Protein AF-A0A9D0YZK3-F1 (afdb_monomer_lite)

Radius of gyration: 88.76 Å; chains: 1; bounding box: 191×46×208 Å

Organism: NCBI:txid2840793

Sequence (272 aa):
MNEGMLSPADVAVLSGNAGNGRNNNGWGNDYAWIIILFLIFGYGRNGFGGGFGGNSGGVADGYVLASDFAQIDRKLDTISNGICDSTFALNNTMTNGFAATQQTLCQGFSGINQAITTNGYETRLGVQGLSSQLANCCCDLRQQLADCCCQTQRGIDGINYNMAMNTNSIQQTLCNNTRDIIDNQNANYRALHDEILANRIEDKNAQIASQQNEINALRLKASQEAQNTYLLNQLKACPIPAYVVPNPNCCYNYNVTGFGYGNGCGCNSTVI

Foldseek 3Di:
DDDPDDDPVNVCVVVPDDDDDDDDDDPDDPCPVVVVVCVVPPDDDDDDDDDDDDDDDDDDDDCVVPVVVVVVVVVVVVVVVVVVVVVVVVVVVVVVVVVVVVVVVVVVVVVVVVVVVVVVVVVVVVVVVVVVVVVVVVVVVVVVVVVVVVVVVVVVVVVVVVVVVVVVVVVVVVVVVVVVVVVVVVVVVVVVVVVVVVVVVVVVVVVVVVVVVVVVVVVVVVVVVVVVVVVVVVVPPPDDPPDDDDDPDPPDDDDDDDDDDDDDDDDDDDDD

pLDDT: mean 77.54, std 20.78, range [37.41, 98.38]

Structure (mmCIF, N/CA/C/O backbone):
data_AF-A0A9D0YZK3-F1
#
_entry.id   AF-A0A9D0YZK3-F1
#
loop_
_atom_site.group_PDB
_atom_site.id
_atom_site.type_symbol
_atom_site.label_atom_id
_atom_site.label_alt_id
_atom_site.label_comp_id
_atom_site.label_asym_id
_atom_site.label_entity_id
_atom_site.label_seq_id
_atom_site.pdbx_PDB_ins_code
_atom_site.Cartn_x
_atom_site.Cartn_y
_atom_site.Cartn_z
_atom_site.occupancy
_atom_site.B_iso_or_equiv
_atom_site.auth_seq_id
_atom_site.auth_comp_id
_atom_site.auth_asym_id
_atom_site.auth_atom_id
_atom_site.pdbx_PDB_model_num
ATOM 1 N N . MET A 1 1 ? 38.659 22.641 -12.482 1.00 40.31 1 MET A N 1
ATOM 2 C CA . MET A 1 1 ? 39.477 21.881 -13.446 1.00 40.31 1 MET A CA 1
ATOM 3 C C . MET A 1 1 ? 40.663 22.771 -13.757 1.00 40.31 1 MET A C 1
ATOM 5 O O . MET A 1 1 ? 40.449 23.902 -14.166 1.00 40.31 1 MET A O 1
ATOM 9 N N . ASN A 1 2 ? 41.856 22.337 -13.347 1.00 45.66 2 ASN A N 1
ATOM 10 C CA . ASN A 1 2 ? 43.106 23.091 -13.456 1.00 45.66 2 ASN A CA 1
ATOM 11 C C . ASN A 1 2 ? 43.637 22.971 -14.886 1.00 45.66 2 ASN A C 1
ATOM 13 O O . ASN A 1 2 ? 43.936 21.863 -15.320 1.00 45.66 2 ASN A O 1
ATOM 17 N N . GLU A 1 3 ? 43.798 24.095 -15.575 1.00 49.38 3 GLU A N 1
ATOM 18 C CA . GLU A 1 3 ? 44.530 24.172 -16.841 1.00 49.38 3 GLU A CA 1
ATOM 19 C C . GLU A 1 3 ? 46.024 24.328 -16.514 1.00 49.38 3 GLU A C 1
ATOM 21 O O . GLU A 1 3 ? 46.518 25.425 -16.252 1.00 49.38 3 GLU A O 1
ATOM 26 N N . GLY A 1 4 ? 46.739 23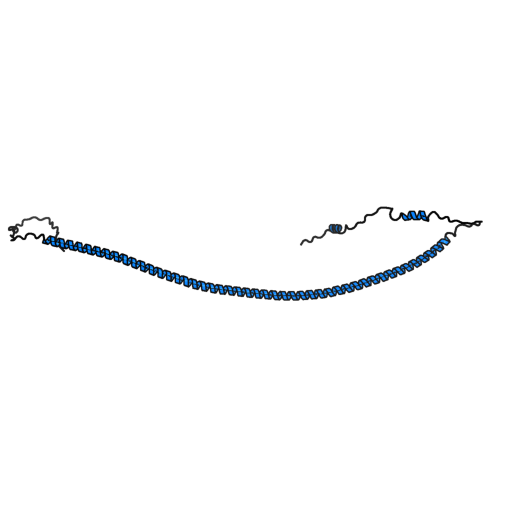.205 -16.448 1.00 54.81 4 GLY A N 1
ATOM 27 C CA . GLY A 1 4 ? 48.196 23.180 -16.341 1.00 54.81 4 GLY A CA 1
ATOM 28 C C . GLY A 1 4 ? 48.824 23.485 -17.697 1.00 54.81 4 GLY A C 1
ATOM 29 O O . GLY A 1 4 ? 49.035 22.581 -18.500 1.00 54.81 4 GLY A O 1
ATOM 30 N N . MET A 1 5 ? 49.108 24.758 -17.962 1.00 63.31 5 MET A N 1
ATOM 31 C CA . MET A 1 5 ? 49.895 25.170 -19.123 1.00 63.31 5 MET A CA 1
ATOM 32 C C . MET A 1 5 ? 51.351 24.731 -18.917 1.00 63.31 5 MET A C 1
ATOM 34 O O . MET A 1 5 ? 52.011 25.182 -17.983 1.00 63.31 5 MET A O 1
ATOM 38 N N . LEU A 1 6 ? 51.836 23.836 -19.781 1.00 69.00 6 LEU A N 1
ATOM 39 C CA . LEU A 1 6 ? 53.237 23.411 -19.828 1.00 69.00 6 LEU A CA 1
ATOM 40 C C . LEU A 1 6 ? 54.153 24.617 -20.072 1.00 69.00 6 LEU A C 1
ATOM 42 O O . LEU A 1 6 ? 53.899 25.438 -20.957 1.00 69.00 6 LEU A O 1
ATOM 46 N N . SER A 1 7 ? 55.227 24.711 -19.290 1.00 73.56 7 SER A N 1
ATOM 47 C CA . SER A 1 7 ? 56.245 25.746 -19.455 1.00 73.56 7 SER A CA 1
ATOM 48 C C . SER A 1 7 ? 57.104 25.444 -20.690 1.00 73.56 7 SER A C 1
ATOM 50 O O . SER A 1 7 ? 57.358 24.275 -20.988 1.00 73.56 7 SER A O 1
ATOM 52 N N . PRO A 1 8 ? 57.641 26.457 -21.396 1.00 59.44 8 PRO A N 1
ATOM 53 C CA . PRO A 1 8 ? 58.619 26.257 -22.470 1.00 59.44 8 PRO A CA 1
ATOM 54 C C . PRO A 1 8 ? 59.837 25.400 -22.069 1.00 59.44 8 PRO A C 1
ATOM 56 O O . PRO A 1 8 ? 60.467 24.792 -22.933 1.00 59.44 8 PRO A O 1
ATOM 59 N N . ALA A 1 9 ? 60.152 25.307 -20.770 1.00 61.72 9 ALA A N 1
ATOM 60 C CA . ALA A 1 9 ? 61.187 24.414 -20.246 1.00 61.72 9 ALA A CA 1
ATOM 61 C C . ALA A 1 9 ? 60.799 22.920 -20.320 1.00 61.72 9 ALA A C 1
ATOM 63 O O . ALA A 1 9 ? 61.661 22.075 -20.565 1.00 61.72 9 ALA A O 1
ATOM 64 N N . ASP A 1 10 ? 59.510 22.593 -20.193 1.00 65.50 10 ASP A N 1
ATOM 65 C CA . ASP A 1 10 ? 59.005 21.213 -20.210 1.00 65.50 10 ASP A CA 1
ATOM 66 C C . ASP A 1 10 ? 58.987 20.630 -21.638 1.00 65.50 10 ASP A C 1
ATOM 68 O O . ASP A 1 10 ? 59.175 19.430 -21.844 1.00 65.50 10 ASP A O 1
ATOM 72 N N . VAL A 1 11 ? 58.856 21.491 -22.656 1.00 64.56 11 VAL A N 1
ATOM 73 C CA . VAL A 1 11 ? 58.903 21.117 -24.085 1.00 64.56 11 VAL A CA 1
ATOM 74 C C . VAL A 1 11 ? 60.329 20.766 -24.546 1.00 64.56 11 VAL A C 1
ATOM 76 O O . VAL A 1 11 ? 60.520 19.914 -25.421 1.00 64.56 11 VAL A O 1
ATOM 79 N N . ALA A 1 12 ? 61.354 21.365 -23.936 1.00 60.06 12 ALA A N 1
ATOM 80 C CA . ALA A 1 12 ? 62.755 21.081 -24.257 1.00 60.06 12 ALA A CA 1
ATOM 81 C C . ALA A 1 12 ? 63.221 19.716 -23.713 1.00 60.06 12 ALA A C 1
ATOM 83 O O . ALA A 1 12 ? 64.026 19.037 -24.349 1.00 60.06 12 ALA A O 1
ATOM 84 N N . VAL A 1 13 ? 62.672 19.270 -22.578 1.00 59.88 13 VAL A N 1
ATOM 85 C CA . VAL A 1 13 ? 62.970 17.946 -22.002 1.00 59.88 13 VAL A CA 1
ATOM 86 C C . VAL A 1 13 ? 62.316 16.821 -22.811 1.00 59.88 13 VAL A C 1
ATOM 88 O O . VAL A 1 13 ? 62.932 15.773 -22.992 1.00 59.88 13 VAL A O 1
ATOM 91 N N . LEU A 1 14 ? 61.117 17.040 -23.368 1.00 59.28 14 LEU A N 1
ATOM 92 C CA . LEU A 1 14 ? 60.450 16.046 -24.222 1.00 59.28 14 LEU A CA 1
ATOM 93 C C . LEU A 1 14 ? 61.048 15.934 -25.636 1.00 59.28 14 LEU A C 1
ATOM 95 O O . LEU A 1 14 ? 60.932 14.881 -26.257 1.00 59.28 14 LEU A O 1
ATOM 99 N N . SER A 1 15 ? 61.686 16.989 -26.153 1.00 60.03 15 SER A N 1
ATOM 100 C CA . SER A 1 15 ? 62.302 16.992 -27.494 1.00 60.03 15 SER A CA 1
ATOM 101 C C . SER A 1 15 ? 63.793 16.633 -27.499 1.00 60.03 15 SER A C 1
ATOM 103 O O . SER A 1 15 ? 64.384 16.447 -28.561 1.00 60.03 15 SER A O 1
ATOM 105 N N . GLY A 1 16 ? 64.405 16.519 -26.319 1.00 55.59 16 GLY A N 1
ATOM 106 C CA . GLY A 1 16 ? 65.851 16.523 -26.158 1.00 55.59 16 GLY A CA 1
ATOM 107 C C . GLY A 1 16 ? 66.502 15.216 -25.717 1.00 55.59 16 GLY A C 1
ATOM 108 O O . GLY A 1 16 ? 67.552 15.318 -25.101 1.00 55.59 16 GLY A O 1
ATOM 109 N N . ASN A 1 17 ? 65.951 14.014 -25.953 1.00 59.97 17 ASN A N 1
ATOM 110 C CA . ASN A 1 17 ? 66.750 12.783 -25.787 1.00 59.97 17 ASN A CA 1
ATOM 111 C C . ASN A 1 17 ? 66.115 11.506 -26.380 1.00 59.97 17 ASN A C 1
ATOM 113 O O . ASN A 1 17 ? 65.376 10.802 -25.695 1.00 59.97 17 ASN A O 1
ATOM 117 N N . ALA A 1 18 ? 66.472 11.139 -27.614 1.00 48.03 18 ALA A N 1
ATOM 118 C CA . ALA A 1 18 ? 66.376 9.749 -28.069 1.00 48.03 18 ALA A CA 1
ATOM 119 C C . ALA A 1 18 ? 67.384 9.452 -29.194 1.00 48.03 18 ALA A C 1
ATOM 121 O O . ALA A 1 18 ? 67.181 9.844 -30.338 1.00 48.03 18 ALA A O 1
ATOM 122 N N . GLY A 1 19 ? 68.440 8.700 -28.862 1.00 44.78 19 GLY A N 1
ATOM 123 C CA . GLY A 1 19 ? 69.196 7.889 -29.829 1.00 44.78 19 GLY A CA 1
ATOM 124 C C . GLY A 1 19 ? 70.453 8.557 -30.397 1.00 44.78 19 GLY A C 1
ATOM 125 O O . GLY A 1 19 ? 70.432 9.102 -31.486 1.00 44.78 19 GLY A O 1
ATOM 126 N N . ASN A 1 20 ? 71.549 8.644 -29.644 1.00 46.25 20 ASN A N 1
ATOM 127 C CA . ASN A 1 20 ? 72.573 7.593 -29.549 1.00 46.25 20 ASN A CA 1
ATOM 128 C C . ASN A 1 20 ? 73.426 7.443 -30.828 1.00 46.25 20 ASN A C 1
ATOM 130 O O . ASN A 1 20 ? 73.019 6.796 -31.786 1.00 46.25 20 ASN A O 1
ATOM 134 N N . GLY A 1 21 ? 74.640 8.001 -30.803 1.00 43.78 21 GLY A N 1
ATOM 135 C CA . GLY A 1 21 ? 75.597 7.860 -31.903 1.00 43.78 21 GLY A CA 1
ATOM 136 C C . GLY A 1 21 ? 76.899 8.635 -31.718 1.00 43.78 21 GLY A C 1
ATOM 137 O O . GLY A 1 21 ? 77.359 9.299 -32.638 1.00 43.78 21 GLY A O 1
ATOM 138 N N . ARG A 1 22 ? 77.502 8.573 -30.524 1.00 57.59 22 ARG A N 1
ATOM 139 C CA . ARG A 1 22 ? 78.948 8.813 -30.395 1.00 57.59 22 ARG A CA 1
ATOM 140 C C . ARG A 1 22 ? 79.666 7.706 -31.165 1.00 57.59 22 ARG A C 1
ATOM 142 O O . ARG A 1 22 ? 79.339 6.555 -30.908 1.00 57.59 22 ARG A O 1
ATOM 149 N N . ASN A 1 23 ? 80.579 8.070 -32.066 1.00 47.28 23 ASN A N 1
ATOM 150 C CA . ASN A 1 23 ? 81.754 7.338 -32.586 1.00 47.28 23 ASN A CA 1
ATOM 151 C C . ASN A 1 23 ? 82.131 8.041 -33.911 1.00 47.28 23 ASN A C 1
ATOM 153 O O . ASN A 1 23 ? 81.284 8.166 -34.778 1.00 47.28 23 ASN A O 1
ATOM 157 N N . ASN A 1 24 ? 83.330 8.538 -34.189 1.00 47.31 24 ASN A N 1
ATOM 158 C CA . ASN A 1 24 ? 84.623 8.321 -33.574 1.00 47.31 24 ASN A CA 1
ATOM 159 C C . ASN A 1 24 ? 85.555 9.443 -34.072 1.00 47.31 24 ASN A C 1
ATOM 161 O O . ASN A 1 24 ? 85.657 9.671 -35.277 1.00 47.31 24 ASN A O 1
ATOM 165 N N . ASN A 1 25 ? 86.265 10.107 -33.162 1.00 56.78 25 ASN A N 1
ATOM 166 C CA . ASN A 1 25 ? 87.532 10.743 -33.510 1.00 56.78 25 ASN A CA 1
ATOM 167 C C . ASN A 1 25 ? 88.497 9.615 -33.889 1.00 56.78 25 ASN A C 1
ATOM 169 O O . ASN A 1 25 ? 88.815 8.786 -33.041 1.00 56.78 25 ASN A O 1
ATOM 173 N N . GLY A 1 26 ? 88.962 9.560 -35.134 1.00 44.09 26 GLY A N 1
ATOM 174 C CA . GLY A 1 26 ? 89.913 8.527 -35.529 1.00 44.09 26 GLY A CA 1
ATOM 175 C C . GLY A 1 26 ? 90.199 8.532 -37.016 1.00 44.09 26 GLY A C 1
ATOM 176 O O . GLY A 1 26 ? 89.504 7.897 -37.800 1.00 44.09 26 GLY A O 1
ATOM 177 N N . TRP A 1 27 ? 91.265 9.229 -37.389 1.00 54.91 27 TRP A N 1
ATOM 178 C CA . TRP A 1 27 ? 92.012 8.984 -38.616 1.00 54.91 27 TRP A CA 1
ATOM 179 C C . TRP A 1 27 ? 92.484 7.524 -38.675 1.00 54.91 27 TRP A C 1
ATOM 181 O O . TRP A 1 27 ? 93.608 7.202 -38.303 1.00 54.91 27 TRP A O 1
ATOM 191 N N . GLY A 1 28 ? 91.611 6.631 -39.121 1.00 57.72 28 GLY A N 1
ATOM 192 C CA . GLY A 1 28 ? 91.900 5.208 -39.178 1.00 57.72 28 GLY A CA 1
ATOM 193 C C . GLY A 1 28 ? 90.657 4.415 -38.853 1.00 57.72 28 GLY A C 1
ATOM 194 O O . GLY A 1 28 ? 90.430 4.102 -37.691 1.00 57.72 28 GLY A O 1
ATOM 195 N N . ASN A 1 29 ? 89.856 4.144 -39.885 1.00 62.62 29 ASN A N 1
ATOM 196 C CA . ASN A 1 29 ? 89.220 2.836 -40.062 1.00 62.62 29 ASN A CA 1
ATOM 197 C C . ASN A 1 29 ? 88.453 2.639 -41.378 1.00 62.62 29 ASN A C 1
ATOM 199 O O . ASN A 1 29 ? 87.729 1.668 -41.465 1.00 62.62 29 ASN A O 1
ATOM 203 N N . ASP A 1 30 ? 88.690 3.437 -42.430 1.00 57.19 30 ASP A N 1
ATOM 204 C CA . ASP A 1 30 ? 88.202 3.103 -43.788 1.00 57.19 30 ASP A CA 1
ATOM 205 C C . ASP A 1 30 ? 89.156 3.528 -44.928 1.00 57.19 30 ASP A C 1
ATOM 207 O O . ASP A 1 30 ? 88.789 3.485 -46.096 1.00 57.19 30 ASP A O 1
ATOM 211 N N . TYR A 1 31 ? 90.406 3.921 -44.626 1.00 61.62 31 TYR A N 1
ATOM 212 C CA . TYR A 1 31 ? 91.375 4.429 -45.624 1.00 61.62 31 TYR A CA 1
ATOM 213 C C . TYR A 1 31 ? 92.744 3.718 -45.619 1.00 61.62 31 TYR A C 1
ATOM 215 O O . TYR A 1 31 ? 93.624 4.061 -46.404 1.00 61.62 31 TYR A O 1
ATOM 223 N N . ALA A 1 32 ? 92.942 2.687 -44.787 1.00 62.94 32 ALA A N 1
ATOM 224 C CA . ALA A 1 32 ? 94.195 1.914 -44.750 1.00 62.94 32 ALA A CA 1
ATOM 225 C C . ALA A 1 32 ? 94.457 1.120 -46.052 1.00 62.94 32 ALA A C 1
ATOM 227 O O . ALA A 1 32 ? 95.605 0.868 -46.416 1.00 62.94 32 ALA A O 1
ATOM 228 N N . TRP A 1 33 ? 93.399 0.793 -46.799 1.00 63.44 33 TRP A N 1
ATOM 229 C CA . TRP A 1 33 ? 93.481 0.168 -48.122 1.00 63.44 33 TRP A CA 1
ATOM 230 C C . TRP A 1 33 ? 94.050 1.109 -49.203 1.00 63.44 33 TRP A C 1
ATOM 232 O O . TRP A 1 33 ? 94.601 0.629 -50.193 1.00 63.44 33 TRP A O 1
ATOM 242 N N . ILE A 1 34 ? 93.995 2.435 -48.998 1.00 72.06 34 ILE A N 1
ATOM 243 C CA . ILE A 1 34 ? 94.554 3.430 -49.929 1.00 72.06 34 ILE A CA 1
ATOM 244 C C . ILE A 1 34 ? 96.089 3.383 -49.917 1.00 72.06 34 ILE A C 1
ATOM 246 O O . ILE A 1 34 ? 96.712 3.411 -50.973 1.00 72.06 34 ILE A O 1
ATOM 250 N N . ILE A 1 35 ? 96.718 3.235 -48.747 1.00 71.44 35 ILE A N 1
ATOM 251 C CA . ILE A 1 35 ? 98.189 3.179 -48.619 1.00 71.44 35 ILE A CA 1
ATOM 252 C C . ILE A 1 35 ? 98.752 1.865 -49.196 1.00 71.44 35 ILE A C 1
ATOM 254 O O . ILE A 1 35 ? 99.809 1.859 -49.826 1.00 71.44 35 ILE A O 1
ATOM 258 N N . ILE A 1 36 ? 98.021 0.756 -49.047 1.00 69.38 36 ILE A N 1
ATOM 259 C CA . ILE A 1 36 ? 98.401 -0.569 -49.571 1.00 69.38 36 ILE A CA 1
ATOM 260 C C . ILE A 1 36 ? 98.284 -0.624 -51.107 1.00 69.38 36 ILE A C 1
ATOM 262 O O . ILE A 1 36 ? 99.125 -1.239 -51.766 1.00 69.38 36 ILE A O 1
ATOM 266 N N . LEU A 1 37 ? 97.308 0.078 -51.696 1.00 67.19 37 LEU A N 1
ATOM 267 C CA . LEU A 1 37 ? 97.179 0.215 -53.153 1.00 67.19 37 LEU A CA 1
ATOM 268 C C . LEU A 1 37 ? 98.370 0.945 -53.795 1.00 67.19 37 LEU A C 1
ATOM 270 O O . LEU A 1 37 ? 98.821 0.536 -54.866 1.00 67.19 37 LEU A O 1
ATOM 274 N N . PHE A 1 38 ? 98.934 1.961 -53.132 1.00 63.81 38 PHE A N 1
ATOM 275 C CA . PHE A 1 38 ? 100.121 2.668 -53.633 1.00 63.81 38 PHE A CA 1
ATOM 276 C C . PHE A 1 38 ? 101.419 1.840 -53.539 1.00 63.81 38 PHE A C 1
ATOM 278 O O . PHE A 1 38 ? 102.321 2.045 -54.348 1.00 63.81 38 PHE A O 1
ATOM 285 N N . LEU A 1 39 ? 101.510 0.859 -52.633 1.00 62.84 39 LEU A N 1
ATOM 286 C CA . LEU A 1 39 ? 102.672 -0.038 -52.499 1.00 62.84 39 LEU A CA 1
ATOM 287 C C . LEU A 1 39 ? 102.658 -1.220 -53.493 1.00 62.84 39 LEU A C 1
ATOM 289 O O . LEU A 1 39 ? 103.724 -1.689 -53.883 1.00 62.84 39 LEU A O 1
ATOM 293 N N . ILE A 1 40 ? 101.478 -1.674 -53.939 1.00 64.19 40 ILE A N 1
ATOM 294 C CA . ILE A 1 40 ? 101.321 -2.809 -54.878 1.00 64.19 40 ILE A CA 1
ATOM 295 C C . ILE A 1 40 ? 101.302 -2.366 -56.351 1.00 64.19 40 ILE A C 1
ATOM 297 O O . ILE A 1 40 ? 101.786 -3.101 -57.210 1.00 64.19 40 ILE A O 1
ATOM 301 N N . PHE A 1 41 ? 100.802 -1.164 -56.659 1.00 60.75 41 PHE A N 1
ATOM 302 C CA . PHE A 1 41 ? 100.758 -0.645 -58.036 1.00 60.75 41 PHE A CA 1
ATOM 303 C C . PHE A 1 41 ? 101.747 0.496 -58.321 1.00 60.75 41 PHE A C 1
ATOM 305 O O . PHE A 1 41 ? 101.871 0.907 -59.472 1.00 60.75 41 PHE A O 1
ATOM 312 N N . GLY A 1 42 ? 102.475 0.998 -57.318 1.00 57.62 42 GLY A N 1
ATOM 313 C CA . GLY A 1 42 ? 103.352 2.163 -57.475 1.00 57.62 42 GLY A CA 1
ATOM 314 C C . GLY A 1 42 ? 104.834 1.887 -57.752 1.00 57.62 42 GLY A C 1
ATOM 315 O O . GLY A 1 42 ? 105.530 2.829 -58.111 1.00 57.62 42 GLY A O 1
ATOM 316 N N . TYR A 1 43 ? 105.349 0.655 -57.589 1.00 59.72 43 TYR A N 1
ATOM 317 C CA . TYR A 1 43 ? 106.812 0.433 -57.589 1.00 59.72 43 TYR A CA 1
ATOM 318 C C . TYR A 1 43 ? 107.311 -0.939 -58.094 1.00 59.72 43 TYR A C 1
ATOM 320 O O . TYR A 1 43 ? 108.231 -1.526 -57.526 1.00 59.72 43 TYR A O 1
ATOM 328 N N . GLY A 1 44 ? 106.777 -1.462 -59.204 1.00 51.66 44 GLY A N 1
ATOM 329 C CA . GLY A 1 44 ? 107.415 -2.630 -59.825 1.00 51.66 44 GLY A CA 1
ATOM 330 C C . GLY A 1 44 ? 106.715 -3.229 -61.037 1.00 51.66 44 GLY A C 1
ATOM 331 O O . GLY A 1 44 ? 105.880 -4.116 -60.886 1.00 51.66 44 GLY A O 1
ATOM 332 N N . ARG A 1 45 ? 107.134 -2.841 -62.250 1.00 49.72 45 ARG A N 1
ATOM 333 C CA . ARG A 1 45 ? 107.116 -3.760 -63.405 1.00 49.72 45 ARG A CA 1
ATOM 334 C C . ARG A 1 45 ? 108.053 -3.328 -64.535 1.00 49.72 45 ARG A C 1
ATOM 336 O O . ARG A 1 45 ? 107.644 -2.749 -65.533 1.00 49.72 45 ARG A O 1
ATOM 343 N N . ASN A 1 46 ? 109.320 -3.711 -64.371 1.00 50.19 46 ASN A N 1
ATOM 344 C CA . ASN A 1 46 ? 110.233 -4.026 -65.466 1.00 50.19 46 ASN A CA 1
ATOM 345 C C . ASN A 1 46 ? 109.806 -5.370 -66.090 1.00 50.19 46 ASN A C 1
ATOM 347 O O . ASN A 1 46 ? 109.888 -6.404 -65.431 1.00 50.19 46 ASN A O 1
ATOM 351 N N . GLY A 1 47 ? 109.397 -5.363 -67.356 1.00 48.16 47 GLY A N 1
ATOM 352 C CA . GLY A 1 47 ? 109.314 -6.547 -68.220 1.00 48.16 47 GLY A CA 1
ATOM 353 C C . GLY A 1 47 ? 109.858 -6.165 -69.599 1.00 48.16 47 GLY A C 1
ATOM 354 O O . GLY A 1 47 ? 109.134 -5.569 -70.380 1.00 48.16 47 GLY A O 1
ATOM 355 N N . PHE A 1 48 ? 111.181 -6.104 -69.759 1.00 45.91 48 PHE A N 1
ATOM 356 C CA . PHE A 1 48 ? 112.051 -7.134 -70.352 1.00 45.91 48 PHE A CA 1
ATOM 357 C C . PHE A 1 48 ? 111.949 -7.261 -71.883 1.00 45.91 48 PHE A C 1
ATOM 359 O O . PHE A 1 48 ? 111.026 -7.872 -72.408 1.00 45.91 48 PHE A O 1
ATOM 366 N N . GLY A 1 49 ? 113.000 -6.768 -72.549 1.00 40.91 49 GLY A N 1
ATOM 367 C CA . GLY A 1 49 ? 113.392 -7.122 -73.916 1.00 40.91 49 GLY A CA 1
ATOM 368 C C . GLY A 1 49 ? 112.817 -6.185 -74.977 1.00 40.91 49 GLY A C 1
ATOM 369 O O . GLY A 1 49 ? 111.618 -6.126 -75.171 1.00 40.91 49 GLY A O 1
ATOM 370 N N . GLY A 1 50 ? 113.591 -5.422 -75.731 1.00 44.03 50 GLY A N 1
ATOM 371 C CA . GLY A 1 50 ? 115.027 -5.403 -75.936 1.00 44.03 50 GLY A CA 1
ATOM 372 C C . GLY A 1 50 ? 115.276 -4.714 -77.276 1.00 44.03 50 GLY A C 1
ATOM 373 O O . GLY A 1 50 ? 114.415 -4.730 -78.150 1.00 44.03 50 GLY A O 1
ATOM 374 N N . GLY A 1 51 ? 116.463 -4.142 -77.442 1.00 42.97 51 GLY A N 1
ATOM 375 C CA . GLY A 1 51 ? 116.990 -3.874 -78.774 1.00 42.97 51 GLY A CA 1
ATOM 376 C C . GLY A 1 51 ? 117.227 -2.410 -79.111 1.00 42.97 51 GLY A C 1
ATOM 377 O O . GLY A 1 51 ? 116.310 -1.707 -79.509 1.00 42.97 51 GLY A O 1
ATOM 378 N N . PHE A 1 52 ? 118.492 -2.006 -78.953 1.00 44.19 52 PHE A N 1
ATOM 379 C CA . PHE A 1 52 ? 119.328 -1.346 -79.969 1.00 44.19 52 PHE A CA 1
ATOM 380 C C . PHE A 1 52 ? 118.576 -0.478 -80.999 1.00 44.19 52 PHE A C 1
ATOM 382 O O . PHE A 1 52 ? 117.821 -0.992 -81.808 1.00 44.19 52 PHE A O 1
ATOM 389 N N . GLY A 1 53 ? 118.779 0.826 -81.121 1.00 39.94 53 GLY A N 1
ATOM 390 C CA . GLY A 1 53 ? 119.957 1.630 -80.846 1.00 39.94 53 GLY A CA 1
ATOM 391 C C . GLY A 1 53 ? 120.050 2.704 -81.937 1.00 39.94 53 GLY A C 1
ATOM 392 O O . GLY A 1 53 ? 119.531 2.525 -83.033 1.00 39.94 53 GLY A O 1
ATOM 393 N N . GLY A 1 54 ? 120.748 3.798 -81.642 1.00 42.78 54 GLY A N 1
ATOM 394 C CA . GLY A 1 54 ? 121.383 4.600 -82.686 1.00 42.78 54 GLY A CA 1
ATOM 395 C C . GLY A 1 54 ? 120.593 5.781 -83.253 1.00 42.78 54 GLY A C 1
ATOM 396 O O . GLY A 1 54 ? 119.992 5.694 -84.312 1.00 42.78 54 GLY A O 1
ATOM 397 N N . ASN A 1 55 ? 120.866 6.929 -82.634 1.00 43.59 55 ASN A N 1
ATOM 398 C CA . ASN A 1 55 ? 121.447 8.108 -83.287 1.00 43.59 55 ASN A CA 1
ATOM 399 C C . ASN A 1 55 ? 120.530 9.291 -83.672 1.00 43.59 55 ASN A C 1
ATOM 401 O O . ASN A 1 55 ? 119.853 9.290 -84.689 1.00 43.59 55 ASN A O 1
ATOM 405 N N . SER A 1 56 ? 120.720 10.349 -82.875 1.00 41.53 56 SER A N 1
ATOM 406 C CA . SER A 1 56 ? 120.978 11.745 -83.259 1.00 41.53 56 SER A CA 1
ATOM 407 C C . SER A 1 56 ? 119.961 12.531 -84.082 1.00 41.53 56 SER A C 1
ATOM 409 O O . SER A 1 56 ? 119.782 12.324 -85.275 1.00 41.53 56 SER A O 1
ATOM 411 N N . GLY A 1 57 ? 119.487 13.606 -83.455 1.00 37.41 57 GLY A N 1
ATOM 412 C CA . GLY A 1 57 ? 118.959 14.785 -84.132 1.00 37.41 57 GLY A CA 1
ATOM 413 C C . GLY A 1 57 ? 117.994 15.513 -83.218 1.00 37.41 57 GLY A C 1
ATOM 414 O O . GLY A 1 57 ? 116.844 15.108 -83.108 1.00 37.41 57 GLY A O 1
ATOM 415 N N . GLY A 1 58 ? 118.475 16.533 -82.505 1.00 41.19 58 GLY A N 1
ATOM 416 C CA . GLY A 1 58 ? 117.643 17.324 -81.604 1.00 41.19 58 GLY A CA 1
ATOM 417 C C . GLY A 1 58 ? 116.442 17.944 -82.315 1.00 41.19 58 GLY A C 1
ATOM 418 O O . GLY A 1 58 ? 116.482 18.155 -83.517 1.00 41.19 58 GLY A O 1
ATOM 419 N N . VAL A 1 59 ? 115.387 18.233 -81.564 1.00 40.84 59 VAL A N 1
ATOM 420 C CA . VAL A 1 59 ? 114.976 19.597 -81.205 1.00 40.84 59 VAL A CA 1
ATOM 421 C C . VAL A 1 59 ? 113.919 19.462 -80.102 1.00 40.84 59 VAL A C 1
ATOM 423 O O . VAL A 1 59 ? 112.947 18.727 -80.232 1.00 40.84 59 VAL A O 1
ATOM 426 N N . ALA A 1 60 ? 114.211 20.142 -78.997 1.00 43.62 60 ALA A N 1
ATOM 427 C CA . ALA A 1 60 ? 113.336 20.673 -77.960 1.00 43.62 60 ALA A CA 1
ATOM 428 C C . ALA A 1 60 ? 111.817 20.385 -78.043 1.00 43.62 60 ALA A C 1
ATOM 430 O O . ALA A 1 60 ? 111.112 20.852 -78.931 1.00 43.62 60 ALA A O 1
ATOM 431 N N . ASP A 1 61 ? 111.329 19.688 -77.014 1.00 51.97 61 ASP A N 1
ATOM 432 C CA . ASP A 1 61 ? 110.522 20.325 -75.960 1.00 51.97 61 ASP A CA 1
ATOM 433 C C . ASP A 1 61 ? 109.330 21.181 -76.440 1.00 51.97 61 ASP A C 1
ATOM 435 O O . ASP A 1 61 ? 109.390 22.407 -76.497 1.00 51.97 61 ASP A O 1
ATOM 439 N N . GLY A 1 62 ? 108.226 20.514 -76.799 1.00 49.09 62 GLY A N 1
ATOM 440 C CA . GLY A 1 62 ? 106.969 21.193 -77.148 1.00 49.09 62 GLY A CA 1
ATOM 441 C C . GLY A 1 62 ? 105.798 20.303 -77.585 1.00 49.09 62 GLY A C 1
ATOM 442 O O . GLY A 1 62 ? 104.673 20.785 -77.656 1.00 49.09 62 GLY A O 1
ATOM 443 N N . TYR A 1 63 ? 106.013 19.007 -77.847 1.00 46.62 63 TYR A N 1
ATOM 444 C CA . TYR A 1 63 ? 104.966 18.116 -78.387 1.00 46.62 63 TYR A CA 1
ATOM 445 C C . TYR A 1 63 ? 104.451 17.032 -77.436 1.00 46.62 63 TYR A C 1
ATOM 447 O O . TYR A 1 63 ? 103.441 16.394 -77.731 1.00 46.62 63 TYR A O 1
ATOM 455 N N . VAL A 1 64 ? 105.071 16.843 -76.270 1.00 50.88 64 VAL A N 1
ATOM 456 C CA . VAL A 1 64 ? 104.611 15.822 -75.309 1.00 50.88 64 VAL A CA 1
ATOM 457 C C . VAL A 1 64 ? 103.362 16.284 -74.536 1.00 50.88 64 VAL A C 1
ATOM 459 O O . VAL A 1 64 ? 102.617 15.457 -74.030 1.00 50.88 64 VAL A O 1
ATOM 462 N N . LEU A 1 65 ? 103.041 17.585 -74.541 1.00 51.38 65 LEU A N 1
ATOM 463 C CA . LEU A 1 65 ? 101.807 18.118 -73.943 1.00 51.38 65 LEU A CA 1
ATOM 464 C C . LEU A 1 65 ? 100.591 18.068 -74.890 1.00 51.38 65 LEU A C 1
ATOM 466 O O . LEU A 1 65 ? 99.458 18.034 -74.421 1.00 51.38 65 LEU A O 1
ATOM 470 N N . ALA A 1 66 ? 100.790 18.039 -76.213 1.00 52.00 66 ALA A N 1
ATOM 471 C CA . ALA A 1 66 ? 99.690 18.158 -77.179 1.00 52.00 66 ALA A CA 1
ATOM 472 C C . ALA A 1 66 ? 98.937 16.835 -77.425 1.00 52.00 66 ALA A C 1
ATOM 474 O O . ALA A 1 66 ? 97.729 16.844 -77.666 1.00 52.00 66 ALA A O 1
ATOM 475 N N . SER A 1 67 ? 99.626 15.691 -77.340 1.00 55.75 67 SER A N 1
ATOM 476 C CA . SER A 1 67 ? 99.015 14.376 -77.593 1.00 55.75 67 SER A CA 1
ATOM 477 C C . SER A 1 67 ? 98.075 13.931 -76.466 1.00 55.75 67 SER A C 1
ATOM 479 O O . SER A 1 67 ? 96.987 13.424 -76.745 1.00 55.75 67 SER A O 1
ATOM 481 N N . ASP A 1 68 ? 98.450 14.160 -75.204 1.00 53.91 68 ASP A N 1
ATOM 482 C CA . ASP A 1 68 ? 97.587 13.853 -74.056 1.00 53.91 68 ASP A CA 1
ATOM 483 C C . ASP A 1 68 ? 96.408 14.829 -73.963 1.00 53.91 68 ASP A C 1
ATOM 485 O O . ASP A 1 68 ? 95.293 14.400 -73.669 1.00 53.91 68 ASP A O 1
ATOM 489 N N . PHE A 1 69 ? 96.589 16.106 -74.324 1.00 58.31 69 PHE A N 1
ATOM 490 C CA . PHE A 1 69 ? 95.475 17.058 -74.409 1.00 58.31 69 PHE A CA 1
ATOM 491 C C . PHE A 1 69 ? 94.431 16.636 -75.449 1.00 58.31 69 PHE A C 1
ATOM 493 O O . PHE A 1 69 ? 93.250 16.635 -75.135 1.00 58.31 69 PHE A O 1
ATOM 500 N N . ALA A 1 70 ? 94.832 16.176 -76.639 1.00 61.16 70 ALA A N 1
ATOM 501 C CA . ALA A 1 70 ? 93.894 15.707 -77.668 1.00 61.16 70 ALA A CA 1
ATOM 502 C C . ALA A 1 70 ? 93.159 14.398 -77.299 1.00 61.16 70 ALA A C 1
ATOM 504 O O . ALA A 1 70 ? 92.114 14.060 -77.868 1.00 61.16 70 ALA A O 1
ATOM 505 N N . GLN A 1 71 ? 93.705 13.603 -76.375 1.00 69.06 71 GLN A N 1
ATOM 506 C CA . GLN A 1 71 ? 93.048 12.399 -75.862 1.00 69.06 71 GLN A CA 1
ATOM 507 C C . GLN A 1 71 ? 92.149 12.707 -74.657 1.00 69.06 71 GLN A C 1
ATOM 509 O O . GLN A 1 71 ? 91.094 12.087 -74.508 1.00 69.06 71 GLN A O 1
ATOM 514 N N . ILE A 1 72 ? 92.533 13.685 -73.835 1.00 76.00 72 ILE A N 1
ATOM 515 C CA . ILE A 1 72 ? 91.712 14.250 -72.763 1.00 76.00 72 ILE A CA 1
ATOM 516 C C . ILE A 1 72 ? 90.508 14.987 -73.350 1.00 76.00 72 ILE A C 1
ATOM 518 O O . ILE A 1 72 ? 89.407 14.761 -72.876 1.00 76.00 72 ILE A O 1
ATOM 522 N N . ASP A 1 73 ? 90.675 15.758 -74.421 1.00 74.62 73 ASP A N 1
ATOM 523 C CA . ASP A 1 73 ? 89.600 16.510 -75.079 1.00 74.62 73 ASP A CA 1
ATOM 524 C C . ASP A 1 73 ? 88.501 15.577 -75.616 1.00 74.62 73 ASP A C 1
ATOM 526 O O . ASP A 1 73 ? 87.330 15.707 -75.280 1.00 74.62 73 ASP A O 1
ATOM 530 N N . ARG A 1 74 ? 88.885 14.486 -76.293 1.00 76.62 74 ARG A N 1
ATOM 531 C CA . ARG A 1 74 ? 87.932 13.446 -76.732 1.00 76.62 74 ARG A CA 1
ATOM 532 C C . ARG A 1 74 ? 87.252 12.708 -75.572 1.00 76.62 74 ARG A C 1
ATOM 534 O O . ARG A 1 74 ? 86.099 12.289 -75.694 1.00 76.62 74 ARG A O 1
ATOM 541 N N . LYS A 1 75 ? 87.947 12.523 -74.443 1.00 78.81 75 LYS A N 1
ATOM 542 C CA . LYS A 1 75 ? 87.342 11.969 -73.219 1.00 78.81 75 LYS A CA 1
ATOM 543 C C . LYS A 1 75 ? 86.398 12.974 -72.562 1.00 78.81 75 LYS A C 1
ATOM 545 O O . LYS A 1 75 ? 85.350 12.555 -72.088 1.00 78.81 75 LYS A O 1
ATOM 550 N N . LEU A 1 76 ? 86.732 14.261 -72.562 1.00 79.44 76 LEU A N 1
ATOM 551 C CA . LEU A 1 76 ? 85.890 15.339 -72.053 1.00 79.44 76 LEU A CA 1
ATOM 552 C C . LEU A 1 76 ? 84.632 15.506 -72.905 1.00 79.44 76 LEU A C 1
ATOM 554 O O . LEU A 1 76 ? 83.560 15.629 -72.330 1.00 79.44 76 LEU A O 1
ATOM 558 N N . ASP A 1 77 ? 84.718 15.375 -74.227 1.00 80.25 77 ASP A N 1
ATOM 559 C CA . ASP A 1 77 ? 83.546 15.345 -75.108 1.00 80.25 77 ASP A CA 1
ATOM 560 C C . ASP A 1 77 ? 82.670 14.115 -74.855 1.00 80.25 77 ASP A C 1
ATOM 562 O O . ASP A 1 77 ? 81.446 14.213 -74.801 1.00 80.25 77 ASP A O 1
ATOM 566 N N . THR A 1 78 ? 83.271 12.942 -74.645 1.00 84.44 78 THR A N 1
ATOM 567 C CA . THR A 1 78 ? 82.512 11.720 -74.318 1.00 84.44 78 THR A CA 1
ATOM 568 C C . THR A 1 78 ? 81.841 11.830 -72.947 1.00 84.44 78 THR A C 1
ATOM 570 O O . THR A 1 78 ? 80.691 11.431 -72.787 1.00 84.44 78 THR A O 1
ATOM 573 N N . ILE A 1 79 ? 82.532 12.404 -71.959 1.00 85.31 79 ILE A N 1
ATOM 574 C CA . ILE A 1 79 ? 81.983 12.681 -70.629 1.00 85.31 79 ILE A CA 1
ATOM 575 C C . ILE A 1 79 ? 80.890 13.748 -70.719 1.00 85.31 79 ILE A C 1
ATOM 577 O O . ILE A 1 79 ? 79.850 13.579 -70.103 1.00 85.31 79 ILE A O 1
ATOM 581 N N . SER A 1 80 ? 81.075 14.804 -71.510 1.00 80.50 80 SER A N 1
ATOM 582 C CA . SER A 1 80 ? 80.089 15.868 -71.724 1.00 80.50 80 SER A CA 1
ATOM 583 C C . SER A 1 80 ? 78.803 15.315 -72.342 1.00 80.50 80 SER A C 1
ATOM 585 O O . SER A 1 80 ? 77.715 15.517 -71.804 1.00 80.50 80 SER A O 1
ATOM 587 N N . ASN A 1 81 ? 78.923 14.501 -73.395 1.00 81.00 81 ASN A N 1
ATOM 588 C CA . ASN A 1 81 ? 77.784 13.817 -74.006 1.00 81.00 81 ASN A CA 1
ATOM 589 C C . ASN A 1 81 ? 77.142 12.795 -73.049 1.00 81.00 81 ASN A C 1
ATOM 591 O O . ASN A 1 81 ? 75.924 12.774 -72.901 1.00 81.00 81 ASN A O 1
ATOM 595 N N . GLY A 1 82 ? 77.943 12.021 -72.311 1.00 84.31 82 GLY A N 1
ATOM 596 C CA . GLY A 1 82 ? 77.442 11.077 -71.307 1.00 84.31 82 GLY A CA 1
ATOM 597 C C . GLY A 1 82 ? 76.758 11.751 -70.109 1.00 84.31 82 GLY A C 1
ATOM 598 O O . GLY A 1 82 ? 75.801 11.203 -69.561 1.00 84.31 82 GLY A O 1
ATOM 599 N N . ILE A 1 83 ? 77.201 12.948 -69.713 1.00 87.75 83 ILE A N 1
ATOM 600 C CA . ILE A 1 83 ? 76.560 13.783 -68.688 1.00 87.75 83 ILE A CA 1
ATOM 601 C C . ILE A 1 83 ? 75.231 14.318 -69.213 1.00 87.75 83 ILE A C 1
ATOM 603 O O . ILE A 1 83 ? 74.245 14.273 -68.477 1.00 87.75 83 ILE A O 1
ATOM 607 N N . CYS A 1 84 ? 75.167 14.773 -70.466 1.00 85.94 84 CYS A N 1
ATOM 608 C CA . CYS A 1 84 ? 73.912 15.170 -71.100 1.00 85.94 84 CYS A CA 1
ATOM 609 C C . CYS A 1 84 ? 72.915 14.001 -71.124 1.00 85.94 84 CYS A C 1
ATOM 611 O O . CYS A 1 84 ? 71.805 14.145 -70.611 1.00 85.94 84 CYS A O 1
ATOM 613 N N . ASP A 1 85 ? 73.328 12.821 -71.591 1.00 89.19 85 ASP A N 1
ATOM 614 C CA . ASP A 1 85 ? 72.483 11.619 -71.635 1.00 89.19 85 ASP A CA 1
ATOM 615 C C . ASP A 1 85 ? 72.028 11.171 -70.238 1.00 89.19 85 ASP A C 1
ATOM 617 O O . ASP A 1 85 ? 70.848 10.886 -70.018 1.00 89.19 85 ASP A O 1
ATOM 621 N N . SER A 1 86 ? 72.936 11.181 -69.258 1.00 89.00 86 SER A N 1
ATOM 622 C CA . SER A 1 86 ? 72.609 10.870 -67.859 1.00 89.00 86 SER A CA 1
ATOM 623 C C . SER A 1 86 ? 71.639 11.891 -67.269 1.00 89.00 86 SER A C 1
ATOM 625 O O . SER A 1 86 ? 70.721 11.522 -66.540 1.00 89.00 86 SER A O 1
ATOM 627 N N . THR A 1 87 ? 71.795 13.170 -67.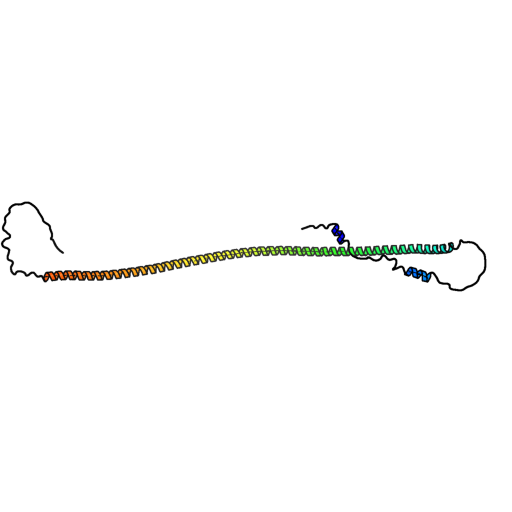610 1.00 88.94 87 THR A N 1
ATOM 628 C CA . THR A 1 87 ? 70.900 14.243 -67.165 1.00 88.94 87 THR A CA 1
ATOM 629 C C . THR A 1 87 ? 69.507 14.061 -67.757 1.00 88.94 87 THR A C 1
ATOM 631 O O . THR A 1 87 ? 68.527 14.177 -67.025 1.00 88.94 87 THR A O 1
ATOM 634 N N . PHE A 1 88 ? 69.386 13.692 -69.035 1.00 91.06 88 PHE A N 1
ATOM 635 C CA . PHE A 1 88 ? 68.094 13.375 -69.649 1.00 91.06 88 PHE A CA 1
ATOM 636 C C . PHE A 1 88 ? 67.457 12.110 -69.062 1.00 91.06 88 PHE A C 1
ATOM 638 O O . PHE A 1 88 ? 66.253 12.099 -68.801 1.00 91.06 88 PHE A O 1
ATOM 645 N N . ALA A 1 89 ? 68.231 11.054 -68.809 1.00 89.94 89 ALA A N 1
ATOM 646 C CA . ALA A 1 89 ? 67.729 9.826 -68.192 1.00 89.94 89 ALA A CA 1
ATOM 647 C C . ALA A 1 89 ? 67.249 10.063 -66.749 1.00 89.94 89 ALA A C 1
ATOM 649 O O . ALA A 1 89 ? 66.168 9.604 -66.366 1.00 89.94 89 ALA A O 1
ATOM 650 N N . LEU A 1 90 ? 68.008 10.833 -65.963 1.00 91.69 90 LEU A N 1
ATOM 651 C CA . LEU A 1 90 ? 67.625 11.249 -64.613 1.00 91.69 90 LEU A CA 1
ATOM 652 C C . LEU A 1 90 ? 66.398 12.159 -64.634 1.00 91.69 90 LEU A C 1
ATOM 654 O O . LEU A 1 90 ? 65.480 11.951 -63.846 1.00 91.69 90 LEU A O 1
ATOM 658 N N . ASN A 1 91 ? 66.338 13.121 -65.554 1.00 89.50 91 ASN A N 1
ATOM 659 C CA . ASN A 1 91 ? 65.200 14.024 -65.691 1.00 89.50 91 ASN A CA 1
ATOM 660 C C . ASN A 1 91 ? 63.912 13.259 -66.044 1.00 89.50 91 ASN A C 1
ATOM 662 O O . ASN A 1 91 ? 62.883 13.460 -65.400 1.00 89.50 91 ASN A O 1
ATOM 666 N N . ASN A 1 92 ? 63.986 12.306 -66.978 1.00 88.94 92 ASN A N 1
ATOM 667 C CA . ASN A 1 92 ? 62.867 11.425 -67.317 1.00 88.94 92 ASN A CA 1
ATOM 668 C C . ASN A 1 92 ? 62.469 10.508 -66.153 1.00 88.94 92 ASN A C 1
ATOM 670 O O . ASN A 1 92 ? 61.285 10.378 -65.850 1.00 88.94 92 ASN A O 1
ATOM 674 N N . THR A 1 93 ? 63.433 9.894 -65.464 1.00 92.06 93 THR A N 1
ATOM 675 C CA . THR A 1 93 ? 63.162 9.031 -64.299 1.00 92.06 93 THR A CA 1
ATOM 676 C C . THR A 1 93 ? 62.498 9.815 -63.172 1.00 92.06 93 THR A C 1
ATOM 678 O O . THR A 1 93 ? 61.511 9.359 -62.601 1.00 92.06 93 THR A O 1
ATOM 681 N N . MET A 1 94 ? 62.989 11.019 -62.883 1.00 91.75 94 MET A N 1
ATOM 682 C CA . MET A 1 94 ? 62.429 11.901 -61.862 1.00 91.75 94 MET A CA 1
ATOM 683 C C . MET A 1 94 ? 61.020 12.373 -62.236 1.00 91.75 94 MET A C 1
ATOM 685 O O . MET A 1 94 ? 60.130 12.367 -61.391 1.00 91.75 94 MET A O 1
ATOM 689 N N . THR A 1 95 ? 60.792 12.707 -63.507 1.00 92.06 95 THR A N 1
ATOM 690 C CA . THR A 1 95 ? 59.475 13.123 -64.011 1.00 92.06 95 THR A CA 1
ATOM 691 C C . THR A 1 95 ? 58.467 11.976 -63.932 1.00 92.06 95 THR A C 1
ATOM 693 O O . THR A 1 95 ? 57.365 12.158 -63.419 1.00 92.06 95 THR A O 1
ATOM 696 N N . ASN A 1 96 ? 58.860 10.768 -64.342 1.00 92.25 96 ASN A N 1
ATOM 697 C CA . ASN A 1 96 ? 58.018 9.576 -64.243 1.00 92.25 96 ASN A CA 1
ATOM 698 C C . ASN A 1 96 ? 57.777 9.157 -62.784 1.00 92.25 96 ASN A C 1
ATOM 700 O O . ASN A 1 96 ? 56.661 8.788 -62.428 1.00 92.25 96 ASN A O 1
ATOM 704 N N . GLY A 1 97 ? 58.788 9.263 -61.916 1.00 91.88 97 GLY A N 1
ATOM 705 C CA . GLY A 1 97 ? 58.655 9.001 -60.482 1.00 91.88 97 GLY A CA 1
ATOM 706 C C . GLY A 1 97 ? 57.709 9.986 -59.790 1.00 91.88 97 GLY A C 1
ATOM 707 O O . GLY A 1 97 ? 56.878 9.580 -58.973 1.00 91.88 97 GLY A O 1
ATOM 708 N N . PHE A 1 98 ? 57.769 11.268 -60.162 1.00 93.69 98 PHE A N 1
ATOM 709 C CA . PHE A 1 98 ? 56.835 12.281 -59.675 1.00 93.69 98 PHE A CA 1
ATOM 710 C C . PHE A 1 98 ? 55.412 12.024 -60.181 1.00 93.69 98 PHE A C 1
ATOM 712 O O . PHE A 1 98 ? 54.475 12.046 -59.386 1.00 93.69 98 PHE A O 1
ATOM 719 N N . ALA A 1 99 ? 55.248 11.680 -61.461 1.00 92.25 99 ALA A N 1
ATOM 720 C CA . ALA A 1 99 ? 53.951 11.313 -62.027 1.00 92.25 99 ALA A CA 1
ATOM 721 C C . ALA A 1 99 ? 53.343 10.076 -61.336 1.00 92.25 99 ALA A C 1
ATOM 723 O O . ALA A 1 99 ? 52.168 10.092 -60.973 1.00 92.25 99 ALA A O 1
ATOM 724 N N . ALA A 1 100 ? 54.144 9.039 -61.070 1.00 93.12 100 ALA A N 1
ATOM 725 C CA . ALA A 1 100 ? 53.704 7.835 -60.362 1.00 93.12 100 ALA A CA 1
ATOM 726 C C . ALA A 1 100 ? 53.314 8.123 -58.900 1.00 93.12 100 ALA A C 1
ATOM 728 O O . ALA A 1 100 ? 52.298 7.625 -58.406 1.00 93.12 100 ALA A O 1
ATOM 729 N N . THR A 1 101 ? 54.089 8.967 -58.213 1.00 94.88 101 THR A N 1
ATOM 730 C CA . THR A 1 101 ? 53.781 9.408 -56.844 1.00 94.88 101 THR A CA 1
ATOM 731 C C . THR A 1 101 ? 52.490 10.219 -56.824 1.00 94.88 101 THR A C 1
ATOM 733 O O . THR A 1 101 ? 51.608 9.955 -56.009 1.00 94.88 101 THR A O 1
ATOM 736 N N . GLN A 1 102 ? 52.328 11.154 -57.759 1.00 93.38 102 GLN A N 1
ATOM 737 C CA . GLN A 1 102 ? 51.118 11.957 -57.877 1.00 93.38 102 GLN A CA 1
ATOM 738 C C . GLN A 1 102 ? 49.891 11.094 -58.187 1.00 93.38 102 GLN A C 1
ATOM 740 O O . GLN A 1 102 ? 48.854 11.271 -57.555 1.00 93.38 102 GLN A O 1
ATOM 745 N N . GLN A 1 103 ? 50.012 10.106 -59.075 1.00 94.06 103 GLN A N 1
ATOM 746 C CA . GLN A 1 103 ? 48.939 9.158 -59.370 1.00 94.06 103 GLN A CA 1
ATOM 747 C C . GLN A 1 103 ? 48.552 8.323 -58.141 1.00 94.06 103 GLN A C 1
ATOM 749 O O . GLN A 1 103 ? 47.364 8.183 -57.849 1.00 94.06 103 GLN A O 1
ATOM 754 N N . THR A 1 104 ? 49.536 7.818 -57.392 1.00 94.75 104 THR A N 1
ATOM 755 C CA . THR A 1 104 ? 49.308 7.046 -56.158 1.00 94.75 104 THR A CA 1
ATOM 756 C C . THR A 1 104 ? 48.610 7.894 -55.097 1.00 94.75 104 THR A C 1
ATOM 758 O O . THR A 1 104 ? 47.649 7.445 -54.474 1.00 94.75 104 THR A O 1
ATOM 761 N N . LEU A 1 105 ? 49.042 9.147 -54.925 1.00 95.75 105 LEU A N 1
ATOM 762 C CA . LEU A 1 105 ? 48.413 10.092 -54.005 1.00 95.75 105 LEU A CA 1
ATOM 763 C C . LEU A 1 105 ? 46.981 10.418 -54.431 1.00 95.75 105 LEU A C 1
ATOM 765 O O . LEU A 1 105 ? 46.082 10.367 -53.599 1.00 95.75 105 LEU A O 1
ATOM 769 N N . CYS A 1 106 ? 46.738 10.694 -55.714 1.00 94.00 106 CYS A N 1
ATOM 770 C CA . CYS A 1 106 ? 45.390 10.939 -56.224 1.00 94.00 106 CYS A CA 1
ATOM 771 C C . CYS A 1 106 ? 44.465 9.740 -55.973 1.00 94.00 106 CYS A C 1
ATOM 773 O O . CYS A 1 106 ? 43.365 9.925 -55.460 1.00 94.00 106 CYS A O 1
ATOM 775 N N . GLN A 1 107 ? 44.917 8.515 -56.256 1.00 93.56 107 GLN A N 1
ATOM 776 C CA . GLN A 1 107 ? 44.144 7.297 -55.987 1.00 93.56 107 GLN A CA 1
ATOM 777 C C . GLN A 1 107 ? 43.892 7.095 -54.486 1.00 93.56 107 GLN A C 1
ATOM 779 O O . GLN A 1 107 ? 42.765 6.797 -54.088 1.00 93.56 107 GLN A O 1
ATOM 784 N N . GLY A 1 108 ? 44.909 7.319 -53.648 1.00 94.81 108 GLY A N 1
ATOM 785 C CA . GLY A 1 108 ? 44.787 7.255 -52.193 1.00 94.81 108 GLY A CA 1
ATOM 786 C C . GLY A 1 108 ? 43.783 8.271 -51.647 1.00 94.81 108 GLY A C 1
ATOM 787 O O . GLY A 1 108 ? 42.894 7.910 -50.878 1.00 94.81 108 GLY A O 1
ATOM 788 N N . PHE A 1 109 ? 43.853 9.526 -52.096 1.00 95.81 109 PHE A N 1
ATOM 789 C CA . PHE A 1 109 ? 42.906 10.566 -51.697 1.00 95.81 109 PHE A CA 1
ATOM 790 C C . PHE A 1 109 ? 41.487 10.286 -52.194 1.00 95.81 109 PHE A C 1
ATOM 792 O O . PHE A 1 109 ? 40.538 10.517 -51.445 1.00 95.81 109 PHE A O 1
ATOM 799 N N . SER A 1 110 ? 41.308 9.757 -53.405 1.00 94.50 110 SER A N 1
ATOM 800 C CA . SER A 1 110 ? 39.989 9.329 -53.885 1.00 94.50 110 SER A CA 1
ATOM 801 C C . SER A 1 110 ? 39.413 8.197 -53.027 1.00 94.50 110 SER A C 1
ATOM 803 O O . SER A 1 110 ? 38.248 8.269 -52.635 1.00 94.50 110 SER A O 1
ATOM 805 N N . GLY A 1 111 ? 40.233 7.208 -52.657 1.00 95.19 111 GLY A N 1
ATOM 806 C CA . GLY A 1 111 ? 39.829 6.121 -51.760 1.00 95.19 111 GLY A CA 1
ATOM 807 C C . GLY A 1 111 ? 39.446 6.614 -50.361 1.00 95.19 111 GLY A C 1
ATOM 808 O O . GLY A 1 111 ? 38.399 6.236 -49.835 1.00 95.19 111 GLY A O 1
ATOM 809 N N . ILE A 1 112 ? 40.235 7.525 -49.783 1.00 96.25 112 ILE A N 1
ATOM 810 C CA . ILE A 1 112 ? 39.940 8.148 -48.483 1.00 96.25 112 ILE A CA 1
ATOM 811 C C . ILE A 1 112 ? 38.629 8.941 -48.536 1.00 96.25 112 ILE A C 1
ATOM 813 O O . ILE A 1 112 ? 37.795 8.794 -47.646 1.00 96.25 112 ILE A O 1
ATOM 817 N N . ASN A 1 113 ? 38.401 9.740 -49.582 1.00 94.62 113 ASN A N 1
ATOM 818 C CA . ASN A 1 113 ? 37.150 10.491 -49.736 1.00 94.62 113 ASN A CA 1
ATOM 819 C C . ASN A 1 113 ? 35.926 9.564 -49.800 1.00 94.62 113 ASN A C 1
ATOM 821 O O . ASN A 1 113 ? 34.893 9.854 -49.189 1.00 94.62 113 ASN A O 1
ATOM 825 N N . GLN A 1 114 ? 36.043 8.423 -50.483 1.00 94.75 114 GLN A N 1
ATOM 826 C CA . GLN A 1 114 ? 34.974 7.430 -50.543 1.00 94.75 114 GLN A CA 1
ATOM 827 C C . GLN A 1 114 ? 34.736 6.744 -49.188 1.00 94.75 114 GLN A C 1
ATOM 829 O O . GLN A 1 114 ? 33.581 6.581 -48.782 1.00 94.75 114 GLN A O 1
ATOM 834 N N . ALA A 1 115 ? 35.800 6.406 -48.454 1.00 94.94 115 ALA A N 1
ATOM 835 C CA . ALA A 1 115 ? 35.704 5.831 -47.112 1.00 94.94 115 ALA A CA 1
ATOM 836 C C . ALA A 1 115 ? 35.062 6.806 -46.109 1.00 94.94 115 ALA A C 1
ATOM 838 O O . ALA A 1 115 ? 34.156 6.420 -45.374 1.00 94.94 115 ALA A O 1
ATOM 839 N N . ILE A 1 116 ? 35.466 8.083 -46.121 1.00 96.25 116 ILE A N 1
ATOM 840 C CA . ILE A 1 116 ? 34.873 9.139 -45.279 1.00 96.25 116 ILE A CA 1
ATOM 841 C C . ILE A 1 116 ? 33.383 9.286 -45.578 1.00 96.25 116 ILE A C 1
ATOM 843 O O . ILE A 1 116 ? 32.566 9.321 -44.661 1.00 96.25 116 ILE A O 1
ATOM 847 N N . THR A 1 117 ? 33.024 9.343 -46.859 1.00 95.25 117 THR A N 1
ATOM 848 C CA . THR A 1 117 ? 31.631 9.493 -47.284 1.00 95.25 117 THR A CA 1
ATOM 849 C C . THR A 1 117 ? 30.781 8.310 -46.816 1.00 95.25 117 THR A C 1
ATOM 851 O O . THR A 1 117 ? 29.711 8.505 -46.243 1.00 95.25 117 THR A O 1
ATOM 854 N N . THR A 1 118 ? 31.280 7.084 -46.993 1.00 95.50 118 THR A N 1
ATOM 855 C CA . THR A 1 118 ? 30.589 5.852 -46.578 1.00 95.50 118 THR A CA 1
ATOM 856 C C .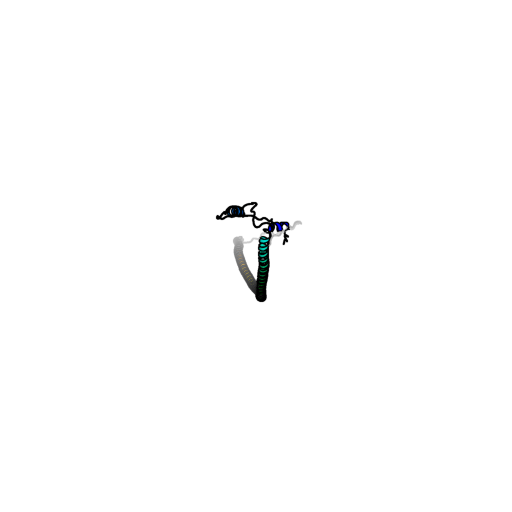 THR A 1 118 ? 30.412 5.796 -45.061 1.00 95.50 118 THR A C 1
ATOM 858 O O . THR A 1 118 ? 29.286 5.656 -44.585 1.00 95.50 118 THR A O 1
ATOM 861 N N . ASN A 1 119 ? 31.482 6.030 -44.294 1.00 95.62 119 ASN A N 1
ATOM 862 C CA . ASN A 1 119 ? 31.418 6.093 -42.831 1.00 95.62 119 ASN A CA 1
ATOM 863 C C . ASN A 1 119 ? 30.477 7.202 -42.341 1.00 95.62 119 ASN A C 1
ATOM 865 O O . ASN A 1 119 ? 29.759 7.019 -41.358 1.00 95.62 119 ASN A O 1
ATOM 869 N N . GLY A 1 120 ? 30.445 8.349 -43.025 1.00 94.81 120 GLY A N 1
ATOM 870 C CA . GLY A 1 120 ? 29.515 9.435 -42.724 1.00 94.81 120 GLY A CA 1
ATOM 871 C C . GLY A 1 120 ? 28.053 9.013 -42.896 1.00 94.81 120 GLY A C 1
ATOM 872 O O . GLY A 1 120 ? 27.213 9.334 -42.051 1.00 94.81 120 GLY A O 1
ATOM 873 N N . TYR A 1 121 ? 27.742 8.245 -43.945 1.00 95.62 121 TYR A N 1
ATOM 874 C CA . TYR A 1 121 ? 26.404 7.690 -44.150 1.00 95.62 121 TYR A CA 1
ATOM 875 C C . TYR A 1 121 ? 26.025 6.658 -43.085 1.00 95.62 121 TYR A C 1
ATOM 877 O O . TYR A 1 121 ? 24.938 6.768 -42.516 1.00 95.62 121 TYR A O 1
ATOM 885 N N . GLU A 1 122 ? 26.909 5.709 -42.772 1.00 94.12 122 GLU A N 1
ATOM 886 C CA . GLU A 1 122 ? 26.661 4.694 -41.738 1.00 94.12 122 GLU A CA 1
ATOM 887 C C . GLU A 1 122 ? 26.490 5.319 -40.350 1.00 94.12 122 GLU A C 1
ATOM 889 O O . GLU A 1 122 ? 25.533 5.008 -39.641 1.00 94.12 122 GLU A O 1
ATOM 894 N N . THR A 1 123 ? 27.347 6.279 -39.995 1.00 94.44 123 THR A N 1
ATOM 895 C CA . THR A 1 123 ? 27.247 7.015 -38.727 1.00 94.44 123 THR A CA 1
ATOM 896 C C . THR A 1 123 ? 25.916 7.756 -38.636 1.00 94.44 123 THR A C 1
ATOM 898 O O . THR A 1 123 ? 25.238 7.693 -37.612 1.00 94.44 123 THR A O 1
ATOM 901 N N . ARG A 1 124 ? 25.487 8.423 -39.715 1.00 94.00 124 ARG A N 1
ATOM 902 C CA . ARG A 1 124 ? 24.203 9.134 -39.743 1.00 94.00 124 ARG A CA 1
ATOM 903 C C . ARG A 1 124 ? 23.015 8.184 -39.577 1.00 94.00 124 ARG A C 1
ATOM 905 O O . ARG A 1 124 ? 22.093 8.517 -38.837 1.00 94.00 124 ARG A O 1
ATOM 912 N N . LEU A 1 125 ? 23.038 7.018 -40.224 1.00 94.38 125 LEU A N 1
ATOM 913 C CA . LEU A 1 125 ? 22.001 5.993 -40.063 1.00 94.38 125 LEU A CA 1
ATOM 914 C C . LEU A 1 125 ? 21.976 5.436 -38.634 1.00 94.38 125 LEU A C 1
ATOM 916 O O . LEU A 1 125 ? 20.902 5.332 -38.044 1.00 94.38 125 LEU A O 1
ATOM 920 N N . GLY A 1 126 ? 23.142 5.155 -38.047 1.00 94.88 126 GLY A N 1
ATOM 921 C CA . GLY A 1 126 ? 23.254 4.717 -36.655 1.00 94.88 126 GLY A CA 1
ATOM 922 C C . GLY A 1 126 ? 22.702 5.749 -35.667 1.00 94.88 126 GLY A C 1
ATOM 923 O O . GLY A 1 126 ? 21.922 5.405 -34.781 1.00 94.88 126 GLY A O 1
ATOM 924 N N . VAL A 1 127 ? 23.025 7.032 -35.863 1.00 95.50 127 VAL A N 1
ATOM 925 C CA . VAL A 1 127 ? 22.505 8.139 -35.041 1.00 95.50 127 VAL A CA 1
ATOM 926 C C . VAL A 1 127 ? 20.988 8.289 -35.188 1.00 95.50 127 VAL A C 1
ATOM 928 O O . VAL A 1 127 ? 20.298 8.487 -34.189 1.00 95.50 127 VAL A O 1
ATOM 931 N N . GLN A 1 128 ? 20.439 8.158 -36.400 1.00 94.00 128 GLN A N 1
ATOM 932 C CA . GLN A 1 128 ? 18.985 8.178 -36.615 1.00 94.00 128 GLN A CA 1
ATOM 933 C C . GLN A 1 128 ? 18.289 6.988 -35.937 1.00 94.00 128 GLN A C 1
ATOM 935 O O . GLN A 1 128 ? 17.253 7.172 -35.293 1.00 94.00 128 GLN A O 1
ATOM 940 N N . GLY A 1 129 ? 18.884 5.794 -36.010 1.00 95.12 129 GLY A N 1
ATOM 941 C CA . GLY A 1 129 ? 18.401 4.607 -35.304 1.00 95.12 129 GLY A CA 1
ATOM 942 C C . GLY A 1 129 ? 18.359 4.822 -33.792 1.00 95.12 129 GLY A C 1
ATOM 943 O O . GLY A 1 129 ? 17.308 4.649 -33.173 1.00 95.12 129 GLY A O 1
ATOM 944 N N . LEU A 1 130 ? 19.458 5.307 -33.209 1.00 96.00 130 LEU A N 1
ATOM 945 C CA . LEU A 1 130 ? 19.536 5.604 -31.779 1.00 96.00 130 LEU A CA 1
ATOM 946 C C . LEU A 1 130 ? 18.546 6.697 -31.355 1.00 96.00 130 LEU A C 1
ATOM 948 O O . LEU A 1 130 ? 17.901 6.572 -30.318 1.00 96.00 130 LEU A O 1
ATOM 952 N N . SER A 1 131 ? 18.381 7.748 -32.163 1.00 95.50 131 SER A N 1
ATOM 953 C CA . SER A 1 131 ? 17.411 8.813 -31.890 1.00 95.50 131 SER A CA 1
ATOM 954 C C . SER A 1 131 ? 15.979 8.274 -31.822 1.00 95.50 131 SER A C 1
ATOM 956 O O . SER A 1 131 ? 15.241 8.637 -30.906 1.00 95.50 131 SER A O 1
ATOM 958 N N . SER A 1 132 ? 15.601 7.371 -32.733 1.00 95.06 132 SER A N 1
ATOM 959 C CA . SER A 1 132 ? 14.281 6.730 -32.709 1.00 95.06 132 SER A CA 1
ATOM 960 C C . SER A 1 132 ? 14.099 5.801 -31.503 1.00 95.06 132 SER A C 1
ATOM 962 O O . SER A 1 132 ? 13.061 5.836 -30.845 1.00 95.06 132 SER A O 1
ATOM 964 N N . GLN A 1 133 ? 15.132 5.029 -31.150 1.00 95.50 133 GLN A N 1
ATOM 965 C CA . GLN A 1 133 ? 15.111 4.150 -29.983 1.00 95.50 133 GLN A CA 1
ATOM 966 C C . GLN A 1 133 ? 14.981 4.949 -28.683 1.00 95.50 133 GLN A C 1
ATOM 968 O O . GLN A 1 133 ? 14.221 4.562 -27.797 1.00 95.50 133 GLN A O 1
ATOM 973 N N . LEU A 1 134 ? 15.683 6.080 -28.580 1.00 95.88 134 LEU A N 1
ATOM 974 C CA . LEU A 1 134 ? 15.593 6.966 -27.427 1.00 95.88 134 LEU A CA 1
ATOM 975 C C . LEU A 1 134 ? 14.199 7.593 -27.312 1.00 95.88 134 LEU A C 1
ATOM 977 O O . LEU A 1 134 ? 13.649 7.628 -26.216 1.00 95.88 134 LEU A O 1
ATOM 981 N N . ALA A 1 135 ? 13.602 8.028 -28.425 1.00 95.31 135 ALA A N 1
ATOM 982 C CA . ALA A 1 135 ? 12.237 8.552 -28.428 1.00 95.31 135 ALA A CA 1
ATOM 983 C C . ALA A 1 135 ? 11.219 7.505 -27.942 1.00 95.31 135 ALA A C 1
ATOM 985 O O . ALA A 1 135 ? 10.405 7.811 -27.070 1.00 95.31 135 ALA A O 1
ATOM 986 N N . ASN A 1 136 ? 11.317 6.264 -28.431 1.00 95.31 136 ASN A N 1
ATOM 987 C CA . ASN A 1 136 ? 10.463 5.159 -27.982 1.00 95.31 136 ASN A CA 1
ATOM 988 C C . ASN A 1 136 ? 10.665 4.861 -26.490 1.00 95.31 136 ASN A C 1
ATOM 990 O O . ASN A 1 136 ? 9.698 4.820 -25.738 1.00 95.31 136 ASN A O 1
ATOM 994 N N . CYS A 1 137 ? 11.919 4.769 -26.037 1.00 96.19 137 CYS A N 1
ATOM 995 C CA . CYS A 1 137 ? 12.251 4.573 -24.625 1.00 96.19 137 CYS A CA 1
ATOM 996 C C . CYS A 1 137 ? 11.660 5.682 -23.737 1.00 96.19 137 CYS A C 1
ATOM 998 O O . CYS A 1 137 ? 11.080 5.408 -22.686 1.00 96.19 137 CYS A O 1
ATOM 1000 N N . CYS A 1 138 ? 11.740 6.944 -24.170 1.00 95.88 138 CYS A N 1
ATOM 1001 C CA . CYS A 1 138 ? 11.119 8.056 -23.456 1.00 95.88 138 CYS A CA 1
ATOM 1002 C C . CYS A 1 138 ? 9.589 7.929 -23.387 1.00 95.88 138 CYS A C 1
ATOM 1004 O O . CYS A 1 138 ? 9.008 8.249 -22.349 1.00 95.88 138 CYS A O 1
ATOM 1006 N N . CYS A 1 139 ? 8.927 7.477 -24.454 1.00 96.12 139 CYS A N 1
ATOM 1007 C CA . CYS A 1 139 ? 7.486 7.220 -24.448 1.00 96.12 139 CYS A CA 1
ATOM 1008 C C . CYS A 1 139 ? 7.109 6.077 -23.492 1.00 96.12 139 CYS A C 1
ATOM 1010 O O . CYS A 1 139 ? 6.217 6.263 -22.663 1.00 96.12 139 CYS A O 1
ATOM 1012 N N . ASP A 1 140 ? 7.833 4.957 -23.538 1.00 96.94 140 ASP A N 1
ATOM 1013 C CA . ASP A 1 140 ? 7.588 3.788 -22.685 1.00 96.94 140 ASP A CA 1
ATOM 1014 C C . ASP A 1 140 ? 7.770 4.124 -21.201 1.00 96.94 140 ASP A C 1
ATOM 1016 O O . ASP A 1 140 ? 6.918 3.802 -20.372 1.00 96.94 140 ASP A O 1
ATOM 1020 N N . LEU A 1 141 ? 8.845 4.841 -20.854 1.00 96.94 141 LEU A N 1
ATOM 1021 C CA . LEU A 1 141 ? 9.095 5.276 -19.478 1.00 96.94 141 LEU A CA 1
ATOM 1022 C C . LEU A 1 141 ? 8.013 6.232 -18.973 1.00 96.94 141 LEU A C 1
ATOM 1024 O O . LEU A 1 141 ? 7.590 6.130 -17.822 1.00 96.94 141 LEU A O 1
ATOM 1028 N N . ARG A 1 142 ? 7.531 7.149 -19.821 1.00 96.75 142 ARG A N 1
ATOM 1029 C CA . ARG A 1 142 ? 6.430 8.049 -19.449 1.00 96.75 142 ARG A CA 1
ATOM 1030 C C . ARG A 1 142 ? 5.144 7.279 -19.174 1.00 96.75 142 ARG A C 1
ATOM 1032 O O . ARG A 1 142 ? 4.448 7.616 -18.219 1.00 96.75 142 ARG A O 1
ATOM 1039 N N . GLN A 1 143 ? 4.839 6.266 -19.982 1.00 97.06 143 GLN A N 1
ATOM 1040 C CA . GLN A 1 143 ? 3.656 5.437 -19.782 1.00 97.06 143 GLN A CA 1
ATOM 1041 C C . GLN A 1 143 ? 3.769 4.596 -18.507 1.00 97.06 143 GLN A C 1
ATOM 1043 O O . GLN A 1 143 ? 2.870 4.645 -17.674 1.00 97.06 143 GLN A O 1
ATOM 1048 N N . GLN A 1 144 ? 4.903 3.924 -18.293 1.00 96.81 144 GLN A N 1
ATOM 1049 C CA . GLN A 1 144 ? 5.148 3.147 -17.073 1.00 96.81 144 GLN A CA 1
ATOM 1050 C C . GLN A 1 144 ? 5.049 4.005 -15.809 1.00 96.81 144 GLN A C 1
ATOM 1052 O O . GLN A 1 144 ? 4.485 3.569 -14.807 1.00 96.81 144 GLN A O 1
ATOM 1057 N N . LEU A 1 145 ? 5.567 5.237 -15.847 1.00 96.12 145 LEU A N 1
ATOM 1058 C CA . LEU A 1 145 ? 5.481 6.146 -14.708 1.00 96.12 145 LEU A CA 1
ATOM 1059 C C . LEU A 1 145 ? 4.031 6.577 -14.441 1.00 96.12 145 LEU A C 1
ATOM 1061 O O . LEU A 1 145 ? 3.604 6.583 -13.289 1.00 96.12 145 LEU A O 1
ATOM 1065 N N . ALA A 1 146 ? 3.261 6.883 -15.491 1.00 95.81 146 ALA A N 1
ATOM 1066 C CA . ALA A 1 146 ? 1.842 7.211 -15.362 1.00 95.81 146 ALA A CA 1
ATOM 1067 C C . ALA A 1 146 ? 1.035 6.034 -14.785 1.00 95.81 146 ALA A C 1
ATOM 1069 O O . ALA A 1 146 ? 0.273 6.221 -13.834 1.00 95.81 146 ALA A O 1
ATOM 1070 N N . ASP A 1 147 ? 1.260 4.820 -15.291 1.00 96.81 147 ASP A N 1
ATOM 1071 C CA . ASP A 1 147 ? 0.601 3.608 -14.804 1.00 96.81 147 ASP A CA 1
ATOM 1072 C C . ASP A 1 147 ? 0.964 3.321 -13.342 1.00 96.81 147 ASP A C 1
ATOM 1074 O O . ASP A 1 147 ? 0.078 3.042 -12.532 1.00 96.81 147 ASP A O 1
ATOM 1078 N N . CYS A 1 148 ? 2.239 3.467 -12.969 1.00 96.19 148 CYS A N 1
ATOM 1079 C CA . CYS A 1 148 ? 2.708 3.319 -11.591 1.00 96.19 148 CYS A CA 1
ATOM 1080 C C . CYS A 1 148 ? 2.032 4.322 -10.642 1.00 96.19 148 CYS A C 1
ATOM 1082 O O . CYS A 1 148 ? 1.536 3.936 -9.577 1.00 96.19 148 CYS A O 1
ATOM 1084 N N . CYS A 1 149 ? 1.940 5.598 -11.034 1.00 96.12 149 CYS A N 1
ATOM 1085 C CA . CYS A 1 149 ? 1.234 6.616 -10.256 1.00 96.12 149 CYS A CA 1
ATOM 1086 C C . CYS A 1 149 ? -0.256 6.274 -10.095 1.00 96.12 149 CYS A C 1
ATOM 1088 O O . CYS A 1 149 ? -0.780 6.333 -8.982 1.00 96.12 149 CYS A O 1
ATOM 1090 N N . CYS A 1 150 ? -0.936 5.861 -11.168 1.00 96.94 150 CYS A N 1
ATOM 1091 C CA . CYS A 1 150 ? -2.345 5.471 -11.110 1.00 96.94 150 CYS A CA 1
ATOM 1092 C C . CYS A 1 150 ? -2.582 4.220 -10.250 1.00 96.94 150 CYS A C 1
ATOM 1094 O O . CYS A 1 150 ? -3.533 4.189 -9.467 1.00 96.94 150 CYS A O 1
ATOM 1096 N N . GLN A 1 151 ? -1.734 3.195 -10.370 1.00 97.44 151 GLN A N 1
ATOM 1097 C CA . GLN A 1 151 ? -1.809 1.981 -9.551 1.00 97.44 151 GLN A CA 1
ATOM 1098 C C . GLN A 1 151 ? -1.579 2.292 -8.073 1.00 97.44 151 GLN A C 1
ATOM 1100 O O . GLN A 1 151 ? -2.342 1.830 -7.228 1.00 97.44 151 GLN A O 1
ATOM 1105 N N . THR A 1 152 ? -0.580 3.121 -7.766 1.00 96.62 152 THR A N 1
ATOM 1106 C CA . THR A 1 152 ? -0.280 3.541 -6.393 1.00 96.62 152 THR A CA 1
ATOM 1107 C C . THR A 1 152 ? -1.444 4.321 -5.792 1.00 96.62 152 THR A C 1
ATOM 1109 O O . THR A 1 152 ? -1.873 4.009 -4.683 1.00 96.62 152 THR A O 1
ATOM 1112 N N . GLN A 1 153 ? -2.020 5.270 -6.538 1.00 96.75 153 GLN A N 1
ATOM 1113 C CA . GLN A 1 153 ? -3.175 6.041 -6.078 1.00 96.75 153 GLN A CA 1
ATOM 1114 C C . GLN A 1 153 ? -4.375 5.134 -5.775 1.00 96.75 153 GLN A C 1
ATOM 1116 O O . GLN A 1 153 ? -4.933 5.198 -4.683 1.00 96.75 153 GLN A O 1
ATOM 1121 N N . ARG A 1 154 ? -4.719 4.220 -6.693 1.00 96.50 154 ARG A N 1
ATOM 1122 C CA . ARG A 1 154 ? -5.800 3.243 -6.475 1.00 96.50 154 ARG A CA 1
ATOM 1123 C C . ARG A 1 154 ? -5.518 2.312 -5.296 1.00 96.50 154 ARG A C 1
ATOM 1125 O O . ARG A 1 154 ? -6.440 1.956 -4.567 1.00 96.50 154 ARG A O 1
ATOM 1132 N N . GLY A 1 155 ? -4.260 1.917 -5.106 1.00 97.31 155 GLY A N 1
ATOM 1133 C CA . GLY A 1 155 ? -3.829 1.126 -3.955 1.00 97.31 155 GLY A CA 1
ATOM 1134 C C . GLY A 1 155 ? -4.061 1.863 -2.635 1.00 97.31 155 GLY A C 1
ATOM 1135 O O . GLY A 1 155 ? -4.636 1.292 -1.712 1.00 97.31 155 GLY A O 1
ATOM 1136 N N . ILE A 1 156 ? -3.685 3.143 -2.565 1.00 96.31 156 ILE A N 1
ATOM 1137 C CA . ILE A 1 156 ? -3.907 4.003 -1.393 1.00 96.31 156 ILE A CA 1
ATOM 1138 C C . ILE A 1 156 ? -5.404 4.182 -1.122 1.00 96.31 156 ILE A C 1
ATOM 1140 O O . ILE A 1 156 ? -5.837 4.020 0.019 1.00 96.31 156 ILE A O 1
ATOM 1144 N N . ASP A 1 157 ? -6.207 4.448 -2.153 1.00 96.06 157 ASP A N 1
ATOM 1145 C CA . ASP A 1 157 ? -7.661 4.576 -2.015 1.00 96.06 157 ASP A CA 1
ATOM 1146 C C . ASP A 1 157 ? -8.284 3.276 -1.474 1.00 96.06 157 ASP A C 1
ATOM 1148 O O . ASP A 1 157 ? -9.115 3.307 -0.563 1.00 96.06 157 ASP A O 1
ATOM 1152 N N . GLY A 1 158 ? -7.822 2.120 -1.963 1.00 97.50 158 GLY A N 1
ATOM 1153 C CA . GLY A 1 158 ? -8.225 0.808 -1.458 1.00 97.50 158 GLY A CA 1
ATOM 1154 C C . GLY A 1 158 ? -7.823 0.568 0.001 1.00 97.50 158 GLY A C 1
ATOM 1155 O O . GLY A 1 158 ? -8.618 0.033 0.777 1.00 97.50 158 GLY A O 1
ATOM 1156 N N . ILE A 1 159 ? -6.621 0.983 0.410 1.00 97.69 159 ILE A N 1
ATOM 1157 C CA . ILE A 1 159 ? -6.170 0.905 1.810 1.00 97.69 159 ILE A CA 1
ATOM 1158 C C . ILE A 1 159 ? -7.047 1.788 2.701 1.00 97.69 159 ILE A C 1
ATOM 1160 O O . ILE A 1 159 ? -7.536 1.314 3.724 1.00 97.69 159 ILE A O 1
ATOM 1164 N N . ASN A 1 160 ? -7.294 3.037 2.302 1.00 97.00 160 ASN A N 1
ATOM 1165 C CA . ASN A 1 160 ? -8.123 3.977 3.059 1.00 97.00 160 ASN A CA 1
ATOM 1166 C C . ASN A 1 160 ? -9.560 3.468 3.217 1.00 97.00 160 ASN A C 1
ATOM 1168 O O . ASN A 1 160 ? -10.116 3.523 4.314 1.00 97.00 160 ASN A O 1
ATOM 1172 N N . TYR A 1 161 ? -10.144 2.912 2.152 1.00 97.88 161 TYR A N 1
ATOM 1173 C CA . TYR A 1 161 ? -11.476 2.312 2.201 1.00 97.88 161 TYR A CA 1
ATOM 1174 C C . TYR A 1 161 ? -11.537 1.114 3.160 1.00 97.88 161 TYR A C 1
ATOM 1176 O O . TYR A 1 161 ? -12.407 1.059 4.031 1.00 97.88 161 TYR A O 1
ATOM 1184 N N . ASN A 1 162 ? -10.590 0.174 3.048 1.00 97.25 162 ASN A N 1
ATOM 1185 C CA . ASN A 1 162 ? -10.521 -0.984 3.944 1.00 97.25 162 ASN A CA 1
ATOM 1186 C C . ASN A 1 162 ? -10.294 -0.566 5.399 1.00 97.25 162 ASN A C 1
ATOM 1188 O O . ASN A 1 162 ? -10.895 -1.134 6.308 1.00 97.25 162 ASN A O 1
ATOM 1192 N N . MET A 1 163 ? -9.454 0.440 5.634 1.00 97.75 163 MET A N 1
ATOM 1193 C CA . MET A 1 163 ? -9.208 0.979 6.966 1.00 97.75 163 MET A CA 1
ATOM 1194 C C . MET A 1 163 ? -10.482 1.584 7.558 1.00 97.75 163 MET A C 1
ATOM 1196 O O . MET A 1 163 ? -10.839 1.237 8.678 1.00 97.75 163 MET A O 1
ATOM 1200 N N . ALA A 1 164 ? -11.220 2.394 6.793 1.00 96.62 164 ALA A N 1
ATOM 1201 C CA . ALA A 1 164 ? -12.498 2.951 7.229 1.00 96.62 164 ALA A CA 1
ATOM 1202 C C . ALA A 1 164 ? -13.534 1.856 7.543 1.00 96.62 164 ALA A C 1
ATOM 1204 O O . ALA A 1 164 ? -14.218 1.922 8.566 1.00 96.62 164 ALA A O 1
ATOM 1205 N N . MET A 1 165 ? -13.632 0.819 6.706 1.00 97.00 165 MET A N 1
ATOM 1206 C CA . MET A 1 165 ? -14.509 -0.332 6.959 1.00 97.00 1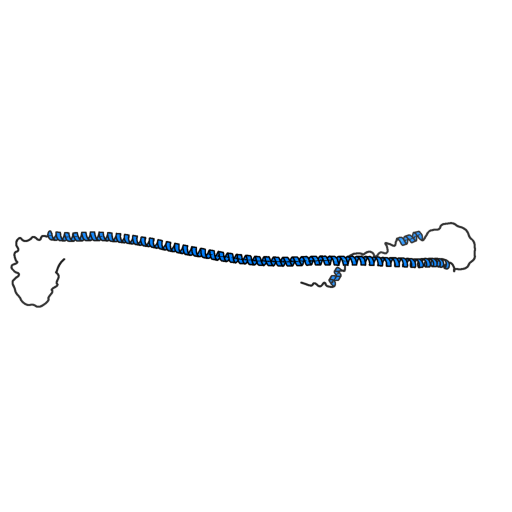65 MET A CA 1
ATOM 1207 C C . MET A 1 165 ? -14.117 -1.086 8.234 1.00 97.00 165 MET A C 1
ATOM 1209 O O . MET A 1 165 ? -14.971 -1.356 9.080 1.00 97.00 165 MET A O 1
ATOM 1213 N N . ASN A 1 166 ? -12.825 -1.362 8.419 1.00 97.69 166 ASN A N 1
ATOM 1214 C CA . ASN A 1 166 ? -12.313 -2.010 9.624 1.00 97.69 166 ASN A CA 1
ATOM 1215 C C . ASN A 1 166 ? -12.572 -1.169 10.879 1.00 97.69 166 ASN A C 1
ATOM 1217 O O . ASN A 1 166 ? -13.032 -1.707 11.883 1.00 97.69 166 ASN A O 1
ATOM 1221 N N . THR A 1 167 ? -12.346 0.147 10.830 1.00 97.81 167 THR A N 1
ATOM 1222 C CA . THR A 1 167 ? -12.627 1.049 11.954 1.00 97.81 167 THR A CA 1
ATOM 1223 C C . THR A 1 167 ? -14.105 1.030 12.334 1.00 97.81 167 THR A C 1
ATOM 1225 O O . THR A 1 167 ? -14.408 0.914 13.518 1.00 97.81 167 THR A O 1
ATOM 1228 N N . ASN A 1 168 ? -15.024 1.070 11.365 1.00 96.88 168 ASN A N 1
ATOM 1229 C CA . ASN A 1 168 ? -16.461 0.974 11.645 1.00 96.88 168 ASN A CA 1
ATOM 1230 C C . ASN A 1 168 ? -16.840 -0.378 12.275 1.00 96.88 168 ASN A C 1
ATOM 1232 O O . ASN A 1 168 ? -17.575 -0.414 13.260 1.00 96.88 168 ASN A O 1
ATOM 1236 N N . SER A 1 169 ? -16.304 -1.487 11.756 1.00 97.81 169 SER A N 1
ATOM 1237 C CA . SER A 1 169 ? -16.527 -2.830 12.316 1.00 97.81 169 SER A CA 1
ATOM 1238 C C . SER A 1 169 ? -16.025 -2.948 13.764 1.00 97.81 169 SER A C 1
ATOM 1240 O O . SER A 1 169 ? -16.728 -3.449 14.648 1.00 97.81 169 SER A O 1
ATOM 1242 N N . ILE A 1 170 ? -14.831 -2.410 14.036 1.00 97.69 170 ILE A N 1
ATOM 1243 C CA . ILE A 1 170 ? -14.254 -2.347 15.383 1.00 97.69 170 ILE A CA 1
ATOM 1244 C C . ILE A 1 170 ? -15.121 -1.480 16.297 1.00 97.69 170 ILE A C 1
ATOM 1246 O O . ILE A 1 170 ? -15.430 -1.907 17.406 1.00 97.69 170 ILE A O 1
ATOM 1250 N N . GLN A 1 171 ? -15.554 -0.299 15.849 1.00 97.56 171 GLN A N 1
ATOM 1251 C CA . GLN A 1 171 ? -16.430 0.573 16.637 1.00 97.56 171 GLN A CA 1
ATOM 1252 C C . GLN A 1 171 ? -17.744 -0.121 16.995 1.00 97.56 171 GLN A C 1
ATOM 1254 O O . GLN A 1 171 ? -18.142 -0.097 18.156 1.00 97.56 171 GLN A O 1
ATOM 1259 N N . GLN A 1 172 ? -18.377 -0.811 16.045 1.00 97.56 172 GLN A N 1
ATOM 1260 C CA . GLN A 1 172 ? -19.602 -1.562 16.313 1.00 97.56 172 GLN A CA 1
ATOM 1261 C C . GLN A 1 172 ? -19.375 -2.678 17.341 1.00 97.56 172 GLN A C 1
ATOM 1263 O O . GLN A 1 172 ? -20.175 -2.846 18.263 1.00 97.56 172 GLN A O 1
ATOM 1268 N N . THR A 1 173 ? -18.272 -3.417 17.206 1.00 98.19 173 THR A N 1
ATOM 1269 C CA . THR A 1 173 ? -17.883 -4.475 18.149 1.00 98.19 173 THR A CA 1
ATOM 1270 C C . THR A 1 173 ? -17.623 -3.906 19.542 1.00 98.19 173 THR A C 1
ATOM 1272 O O . THR A 1 173 ? -18.101 -4.459 20.527 1.00 98.19 173 THR A O 1
ATOM 1275 N N . LEU A 1 174 ? -16.927 -2.770 19.638 1.00 98.00 174 LEU A N 1
ATOM 1276 C CA . LEU A 1 174 ? -16.687 -2.075 20.902 1.00 98.00 174 LEU A CA 1
ATOM 1277 C C . LEU A 1 174 ? -17.995 -1.608 21.542 1.00 98.00 174 LEU A C 1
ATOM 1279 O O . LEU A 1 174 ? -18.209 -1.883 22.716 1.00 98.00 174 LEU A O 1
ATOM 1283 N N . CYS A 1 175 ? -18.896 -0.975 20.787 1.00 96.69 175 CYS A N 1
ATOM 1284 C CA . CYS A 1 175 ? -20.201 -0.557 21.302 1.00 96.69 175 CYS A CA 1
ATOM 1285 C C . CYS A 1 175 ? -21.026 -1.740 21.825 1.00 96.69 175 CYS A C 1
ATOM 1287 O O . CYS A 1 175 ? -21.672 -1.615 22.865 1.00 96.69 175 CYS A O 1
ATOM 1289 N N . ASN A 1 176 ? -20.997 -2.879 21.128 1.00 98.06 176 ASN A N 1
ATOM 1290 C CA . ASN A 1 176 ? -21.683 -4.093 21.565 1.00 98.06 176 ASN A CA 1
ATOM 1291 C C . ASN A 1 176 ? -21.044 -4.660 22.837 1.00 98.06 176 ASN A C 1
ATOM 1293 O O . ASN A 1 176 ? -21.739 -4.811 23.833 1.00 98.06 176 ASN A O 1
ATOM 1297 N N . ASN A 1 177 ? -19.722 -4.845 22.856 1.00 98.38 177 ASN A N 1
ATOM 1298 C CA . ASN A 1 177 ? -19.002 -5.329 24.036 1.00 98.38 177 ASN A CA 1
ATOM 1299 C C . ASN A 1 177 ? -19.228 -4.427 25.257 1.00 98.38 177 ASN A C 1
ATOM 1301 O O . ASN A 1 177 ? -19.442 -4.919 26.360 1.00 98.38 177 ASN A O 1
ATOM 1305 N N . THR A 1 178 ? -19.197 -3.102 25.084 1.00 98.12 178 THR A N 1
ATOM 1306 C CA . THR A 1 178 ? -19.472 -2.159 26.175 1.00 98.12 178 THR A CA 1
ATOM 1307 C C . THR A 1 178 ? -20.908 -2.287 26.674 1.00 98.12 178 THR A C 1
ATOM 1309 O O . THR A 1 178 ? -21.115 -2.279 27.885 1.00 98.12 178 THR A O 1
ATOM 1312 N N . ARG A 1 179 ? -21.892 -2.442 25.778 1.00 98.06 179 ARG A N 1
ATOM 1313 C CA . ARG A 1 179 ? -23.287 -2.682 26.172 1.00 98.06 179 ARG A CA 1
ATOM 1314 C C . ARG A 1 179 ? -23.423 -3.988 26.954 1.00 98.06 179 ARG A C 1
ATOM 1316 O O . ARG A 1 179 ? -23.960 -3.961 28.053 1.00 98.06 179 ARG A O 1
ATOM 1323 N N . ASP A 1 180 ? -22.861 -5.080 26.445 1.00 98.25 180 ASP A N 1
ATOM 1324 C CA . ASP A 1 180 ? -22.934 -6.398 27.080 1.00 98.25 180 ASP A CA 1
ATOM 1325 C C . ASP A 1 180 ? -22.274 -6.398 28.470 1.00 98.25 180 ASP A C 1
ATOM 1327 O O . ASP A 1 180 ? -22.806 -6.978 29.416 1.00 98.25 180 ASP A O 1
ATOM 1331 N N . ILE A 1 181 ? -21.144 -5.694 28.629 1.00 98.12 181 ILE A N 1
ATOM 1332 C CA . ILE A 1 181 ? -20.489 -5.501 29.932 1.00 98.12 181 ILE A CA 1
ATOM 1333 C C . ILE A 1 181 ? -21.402 -4.733 30.890 1.00 98.12 181 ILE A C 1
ATOM 1335 O O . ILE A 1 181 ? -21.551 -5.147 32.038 1.00 98.12 181 ILE A O 1
ATOM 1339 N N . ILE A 1 182 ? -22.008 -3.630 30.444 1.00 98.06 182 ILE A N 1
ATOM 1340 C CA . ILE A 1 182 ? -22.915 -2.827 31.276 1.00 98.06 182 ILE A CA 1
ATOM 1341 C C . ILE A 1 182 ? -24.132 -3.657 31.690 1.00 98.06 182 ILE A C 1
ATOM 1343 O O . ILE A 1 182 ? -24.521 -3.640 32.858 1.00 98.06 182 ILE A O 1
ATOM 1347 N N . ASP A 1 183 ? -24.714 -4.415 30.765 1.00 98.19 183 ASP A N 1
ATOM 1348 C CA . ASP A 1 183 ? -25.871 -5.262 31.039 1.00 98.19 183 ASP A CA 1
ATOM 1349 C C . ASP A 1 183 ? -25.516 -6.380 32.027 1.00 98.19 183 ASP A C 1
ATOM 1351 O O . ASP A 1 183 ? -26.250 -6.606 32.993 1.00 98.19 183 ASP A O 1
ATOM 1355 N N . ASN A 1 184 ? -24.349 -7.012 31.870 1.00 97.94 184 ASN A N 1
ATOM 1356 C CA . ASN A 1 184 ? -23.841 -7.995 32.825 1.00 97.94 184 ASN A CA 1
ATOM 1357 C C . ASN A 1 184 ? -23.586 -7.374 34.209 1.00 97.94 184 ASN A C 1
ATOM 1359 O O . ASN A 1 184 ? -24.002 -7.936 35.221 1.00 97.94 184 ASN A O 1
ATOM 1363 N N . GLN A 1 185 ? -22.963 -6.194 34.270 1.00 97.38 185 GLN A N 1
ATOM 1364 C CA . GLN A 1 185 ? -22.725 -5.472 35.523 1.00 97.38 185 GLN A CA 1
ATOM 1365 C C . GLN A 1 185 ? -24.032 -5.100 36.228 1.00 97.38 185 GLN A C 1
ATOM 1367 O O . GLN A 1 185 ? -24.151 -5.299 37.436 1.00 97.38 185 GLN A O 1
ATOM 1372 N N . ASN A 1 186 ? -25.031 -4.618 35.488 1.00 97.62 186 ASN A N 1
ATOM 1373 C CA . ASN A 1 186 ? -26.347 -4.293 36.030 1.00 97.62 186 ASN A CA 1
ATOM 1374 C C . ASN A 1 186 ? -27.076 -5.538 36.550 1.00 97.62 186 ASN A C 1
ATOM 1376 O O . ASN A 1 186 ? -27.684 -5.485 37.620 1.00 97.62 186 ASN A O 1
ATOM 1380 N N . ALA A 1 187 ? -27.012 -6.657 35.823 1.00 97.62 187 ALA A N 1
ATOM 1381 C CA . ALA A 1 187 ? -27.591 -7.925 36.258 1.00 97.62 187 ALA A CA 1
ATOM 1382 C C . ALA A 1 187 ? -26.915 -8.443 37.537 1.00 97.62 187 ALA A C 1
ATOM 1384 O O . ALA A 1 187 ? -27.607 -8.765 38.502 1.00 97.62 187 ALA A O 1
ATOM 1385 N N . ASN A 1 188 ? -25.579 -8.437 37.579 1.00 97.81 188 ASN A N 1
ATOM 1386 C CA . ASN A 1 188 ? -24.808 -8.837 38.758 1.00 97.81 188 ASN A CA 1
ATOM 1387 C C . ASN A 1 188 ? -25.112 -7.941 39.963 1.00 97.81 188 ASN A C 1
ATOM 1389 O O . ASN A 1 188 ? -25.288 -8.444 41.068 1.00 97.81 188 ASN A O 1
ATOM 1393 N N . TYR A 1 189 ? -25.207 -6.621 39.762 1.00 97.94 189 TYR A N 1
ATOM 1394 C CA . TYR A 1 189 ? -25.547 -5.685 40.832 1.00 97.94 189 TYR A CA 1
ATOM 1395 C C . TYR A 1 189 ? -26.946 -5.945 41.390 1.00 97.94 189 TYR A C 1
ATOM 1397 O O . TYR A 1 189 ? -27.109 -5.989 42.604 1.00 97.94 189 TYR A O 1
ATOM 1405 N N . ARG A 1 190 ? -27.950 -6.145 40.526 1.00 97.31 190 ARG A N 1
ATOM 1406 C CA . ARG A 1 190 ? -29.319 -6.464 40.964 1.00 97.31 190 ARG A CA 1
ATOM 1407 C C . ARG A 1 190 ? -29.367 -7.780 41.734 1.00 97.31 190 ARG A C 1
ATOM 1409 O O . ARG A 1 190 ? -29.942 -7.810 42.812 1.00 97.31 190 ARG A O 1
ATOM 1416 N N . ALA A 1 191 ? -28.701 -8.821 41.233 1.00 97.81 191 ALA A N 1
ATOM 1417 C CA . ALA A 1 191 ? -28.622 -10.109 41.918 1.00 97.81 191 ALA A CA 1
ATOM 1418 C C . ALA A 1 191 ? -27.980 -9.981 43.312 1.00 97.81 191 ALA A C 1
ATOM 1420 O O . ALA A 1 191 ? -28.563 -10.426 44.297 1.00 97.81 191 ALA A O 1
ATOM 1421 N N . LEU A 1 192 ? -26.830 -9.303 43.410 1.00 97.81 192 LEU A N 1
ATOM 1422 C CA . LEU A 1 192 ? -26.162 -9.045 44.691 1.00 97.81 192 LEU A CA 1
ATOM 1423 C C . LEU A 1 192 ? -27.015 -8.196 45.635 1.00 97.81 192 LEU A C 1
ATOM 1425 O O . LEU A 1 192 ? -27.073 -8.460 46.833 1.00 97.81 192 LEU A O 1
ATOM 1429 N N . HIS A 1 193 ? -27.655 -7.153 45.115 1.00 97.69 193 HIS A N 1
ATOM 1430 C CA . HIS A 1 193 ? -28.503 -6.274 45.906 1.00 97.69 193 HIS A CA 1
ATOM 1431 C C . HIS A 1 193 ? -29.697 -7.035 46.494 1.00 97.69 193 HIS A C 1
ATOM 1433 O O . HIS A 1 193 ? -29.976 -6.906 47.686 1.00 97.69 193 HIS A O 1
ATOM 1439 N N . ASP A 1 194 ? -30.362 -7.861 45.688 1.00 97.25 194 ASP A N 1
ATOM 1440 C CA . ASP A 1 194 ? -31.503 -8.664 46.125 1.00 97.25 194 ASP A CA 1
ATOM 1441 C C . ASP A 1 194 ? -31.084 -9.724 47.156 1.00 97.25 194 ASP A C 1
ATOM 1443 O O . ASP A 1 194 ? -31.776 -9.907 48.159 1.00 97.25 194 ASP A O 1
ATOM 1447 N N . GLU A 1 195 ? -29.916 -10.352 46.984 1.00 97.38 195 GLU A N 1
ATOM 1448 C CA . GLU A 1 195 ? -29.342 -11.279 47.968 1.00 97.38 195 GLU A CA 1
ATOM 1449 C C . GLU A 1 195 ? -29.037 -10.583 49.307 1.00 97.38 195 GLU A C 1
ATOM 1451 O O . GLU A 1 195 ? -29.402 -11.079 50.375 1.00 97.38 195 GLU A O 1
ATOM 1456 N N . ILE A 1 196 ? -28.432 -9.391 49.278 1.00 97.56 196 ILE A N 1
ATOM 1457 C CA . ILE A 1 196 ? -28.161 -8.599 50.488 1.00 97.56 196 ILE A CA 1
ATOM 1458 C C . ILE A 1 196 ? -29.466 -8.204 51.193 1.00 97.56 196 ILE A C 1
ATOM 1460 O O . ILE A 1 196 ? -29.538 -8.241 52.426 1.00 97.56 196 ILE A O 1
ATOM 1464 N N . LEU A 1 197 ? -30.499 -7.820 50.437 1.00 97.44 197 LEU A N 1
ATOM 1465 C CA . LEU A 1 197 ? -31.808 -7.504 51.003 1.00 97.44 197 LEU A CA 1
ATOM 1466 C C . LEU A 1 197 ? -32.460 -8.730 51.644 1.00 97.44 197 LEU A C 1
ATOM 1468 O O . LEU A 1 197 ? -32.976 -8.610 52.756 1.00 97.44 197 LEU A O 1
ATOM 1472 N N . ALA A 1 198 ? -32.409 -9.891 50.989 1.00 96.69 198 ALA A N 1
ATOM 1473 C CA . ALA A 1 198 ? -32.944 -11.139 51.524 1.00 96.69 198 ALA A CA 1
ATOM 1474 C C . ALA A 1 198 ? -32.267 -11.516 52.852 1.00 96.69 198 ALA A C 1
ATOM 1476 O O . ALA A 1 198 ? -32.963 -11.690 53.853 1.00 96.69 198 ALA A O 1
ATOM 1477 N N . ASN A 1 199 ? -30.930 -11.505 52.897 1.00 97.12 199 ASN A N 1
ATOM 1478 C CA . ASN A 1 199 ? -30.158 -11.766 54.118 1.00 97.12 199 ASN A CA 1
ATOM 1479 C C . ASN A 1 199 ? -30.516 -10.779 55.241 1.00 97.12 199 ASN A C 1
ATOM 1481 O O . ASN A 1 199 ? -30.770 -11.169 56.378 1.00 97.12 199 ASN A O 1
ATOM 1485 N N . ARG A 1 200 ? -30.624 -9.480 54.926 1.00 96.75 200 ARG A N 1
ATOM 1486 C CA . ARG A 1 200 ? -31.000 -8.458 55.917 1.00 96.75 200 ARG A CA 1
ATOM 1487 C C . ARG A 1 200 ? -32.425 -8.642 56.449 1.00 96.75 200 ARG A C 1
ATOM 1489 O O . ARG A 1 200 ? -32.687 -8.294 57.603 1.00 96.75 200 ARG A O 1
ATOM 1496 N N . ILE A 1 201 ? -33.355 -9.119 55.624 1.00 96.50 201 ILE A N 1
ATOM 1497 C CA . ILE A 1 201 ? -34.723 -9.433 56.053 1.00 96.50 201 ILE A CA 1
ATOM 1498 C C . ILE A 1 201 ? -34.719 -10.675 56.946 1.00 96.50 201 ILE A C 1
ATOM 1500 O O . ILE A 1 201 ? -35.368 -10.653 57.990 1.00 96.50 201 ILE A O 1
ATOM 1504 N N . GLU A 1 202 ? -33.970 -11.717 56.587 1.00 96.00 202 GLU A N 1
ATOM 1505 C CA . GLU A 1 202 ? -33.826 -12.928 57.399 1.00 96.00 202 GLU A CA 1
ATOM 1506 C C . GLU A 1 202 ? -33.235 -12.617 58.783 1.00 96.00 202 GLU A C 1
ATOM 1508 O O . GLU A 1 202 ? -33.843 -12.967 59.797 1.00 96.00 202 GLU A O 1
ATOM 1513 N N . ASP A 1 203 ? -32.149 -11.842 58.843 1.00 96.00 203 ASP A N 1
ATOM 1514 C CA . ASP A 1 203 ? -31.541 -11.385 60.099 1.00 96.00 203 ASP A CA 1
ATOM 1515 C C . ASP A 1 203 ? -32.534 -10.597 60.968 1.00 96.00 203 ASP A C 1
ATOM 1517 O O . ASP A 1 203 ? -32.640 -10.806 62.182 1.00 96.00 203 ASP A O 1
ATOM 1521 N N . LYS A 1 204 ? -33.299 -9.682 60.354 1.00 96.62 204 LYS A N 1
ATOM 1522 C CA . LYS A 1 204 ? -34.335 -8.909 61.056 1.00 96.62 204 LYS A CA 1
ATOM 1523 C C . LYS A 1 204 ? -35.466 -9.803 61.560 1.00 96.62 204 LYS A C 1
ATOM 1525 O O . LYS A 1 204 ? -35.927 -9.604 62.682 1.00 96.62 204 LYS A O 1
ATOM 1530 N N . ASN A 1 205 ? -35.893 -10.791 60.780 1.00 95.75 205 ASN A N 1
ATOM 1531 C CA . ASN A 1 205 ? -36.931 -11.737 61.180 1.00 95.75 205 ASN A CA 1
ATOM 1532 C C . ASN A 1 205 ? -36.467 -12.622 62.344 1.00 95.75 205 ASN A C 1
ATOM 1534 O O . ASN A 1 205 ? -37.234 -12.839 63.283 1.00 95.75 205 ASN A O 1
ATOM 1538 N N . ALA A 1 206 ? -35.208 -13.068 62.337 1.00 95.62 206 ALA A N 1
ATOM 1539 C CA . ALA A 1 206 ? -34.614 -13.808 63.448 1.00 95.62 206 ALA A CA 1
ATOM 1540 C C . ALA A 1 206 ? -34.574 -12.967 64.738 1.00 95.62 206 ALA A C 1
ATOM 1542 O O . ALA A 1 206 ? -34.947 -13.451 65.811 1.00 95.62 206 ALA A O 1
ATOM 1543 N N . GLN A 1 207 ? -34.201 -11.684 64.639 1.00 95.44 207 GLN A N 1
ATOM 1544 C CA . GLN A 1 207 ? -34.252 -10.753 65.774 1.00 95.44 207 GLN A CA 1
ATOM 1545 C C . GLN A 1 207 ? -35.682 -10.552 66.295 1.00 95.44 207 GLN A C 1
ATOM 1547 O O . GLN A 1 207 ? -35.894 -10.611 67.506 1.00 95.44 207 GLN A O 1
ATOM 1552 N N . ILE A 1 208 ? -36.667 -10.372 65.408 1.00 96.25 208 ILE A N 1
ATOM 1553 C CA . ILE A 1 208 ? -38.084 -10.231 65.786 1.00 96.25 208 ILE A CA 1
ATOM 1554 C C . ILE A 1 208 ? -38.587 -11.493 66.498 1.00 96.25 208 ILE A C 1
ATOM 1556 O O . ILE A 1 208 ? -39.248 -11.389 67.529 1.00 96.25 208 ILE A O 1
ATOM 1560 N N . ALA A 1 209 ? -38.252 -12.687 66.000 1.00 95.25 209 ALA A N 1
ATOM 1561 C CA . ALA A 1 209 ? -38.640 -13.944 66.637 1.00 95.25 209 ALA A CA 1
ATOM 1562 C C . ALA A 1 209 ? -38.034 -14.088 68.045 1.00 95.25 209 ALA A C 1
ATOM 1564 O O . ALA A 1 209 ? -38.734 -14.473 68.984 1.00 95.25 209 ALA A O 1
ATOM 1565 N N . SER A 1 210 ? -36.758 -13.720 68.214 1.00 94.75 210 SER A N 1
ATOM 1566 C CA . SER A 1 210 ? -36.095 -13.682 69.524 1.00 94.75 210 SER A CA 1
ATOM 1567 C C . SER A 1 210 ? -36.796 -12.719 70.490 1.00 94.75 210 SER A C 1
ATOM 1569 O O . SER A 1 210 ? -37.175 -13.113 71.595 1.00 94.75 210 SER A O 1
ATOM 1571 N N . GLN A 1 211 ? -37.073 -11.488 70.043 1.00 95.44 211 GLN A N 1
ATOM 1572 C CA . GLN A 1 211 ? -37.798 -10.488 70.833 1.00 95.44 211 GLN A CA 1
ATOM 1573 C C . GLN A 1 211 ? -39.215 -10.952 71.196 1.00 95.44 211 GLN A C 1
ATOM 1575 O O . GLN A 1 211 ? -39.662 -10.748 72.322 1.00 95.44 211 GLN A O 1
ATOM 1580 N N . GLN A 1 212 ? -39.925 -11.623 70.286 1.00 94.94 212 GLN A N 1
ATOM 1581 C CA . GLN A 1 212 ? -41.261 -12.152 70.560 1.00 94.94 212 GLN A CA 1
ATOM 1582 C C . GLN A 1 212 ? -41.233 -13.261 71.623 1.00 94.94 212 GLN A C 1
ATOM 1584 O O . GLN A 1 212 ? -42.113 -13.304 72.487 1.00 94.94 212 GLN A O 1
ATOM 1589 N N . ASN A 1 213 ? -40.220 -14.132 71.595 1.00 93.94 213 ASN A N 1
ATOM 1590 C CA . ASN A 1 213 ? -40.016 -15.153 72.624 1.00 93.94 213 ASN A CA 1
ATOM 1591 C C . ASN A 1 213 ? -39.729 -14.522 73.993 1.00 93.94 213 ASN A C 1
ATOM 1593 O O . ASN A 1 213 ? -40.315 -14.940 74.993 1.00 93.94 213 ASN A O 1
ATOM 1597 N N . GLU A 1 214 ? -38.891 -13.484 74.037 1.00 95.06 214 GLU A N 1
ATOM 1598 C CA . GLU A 1 214 ? -38.615 -12.726 75.259 1.00 95.06 214 GLU A CA 1
ATOM 1599 C C . GLU A 1 214 ? -39.879 -12.037 75.799 1.00 95.06 214 GLU A C 1
ATOM 1601 O O . GLU A 1 214 ? -40.202 -12.182 76.978 1.00 95.06 214 GLU A O 1
ATOM 1606 N N . ILE A 1 215 ? -40.666 -11.378 74.939 1.00 94.75 215 ILE A N 1
ATOM 1607 C CA . ILE A 1 215 ? -41.952 -10.763 75.311 1.00 94.75 215 ILE A CA 1
ATOM 1608 C C . ILE A 1 215 ? -42.921 -11.810 75.871 1.00 94.75 215 ILE A C 1
ATOM 1610 O O . ILE A 1 215 ? -43.583 -11.558 76.880 1.00 94.75 215 ILE A O 1
ATOM 1614 N N . ASN A 1 216 ? -43.015 -12.988 75.252 1.00 94.06 216 ASN A N 1
ATOM 1615 C CA . ASN A 1 216 ? -43.877 -14.067 75.736 1.00 94.06 216 ASN A CA 1
ATOM 1616 C C . ASN A 1 216 ? -43.422 -14.574 77.116 1.00 94.06 216 ASN A C 1
ATOM 1618 O O . ASN A 1 216 ? -44.259 -14.787 77.996 1.00 94.06 216 ASN A O 1
ATOM 1622 N N . ALA A 1 217 ? -42.111 -14.704 77.341 1.00 93.69 217 ALA A N 1
ATOM 1623 C CA . ALA A 1 217 ? -41.553 -15.077 78.640 1.00 93.69 217 ALA A CA 1
ATOM 1624 C C . ALA A 1 217 ? -41.809 -14.004 79.715 1.00 93.69 217 ALA A C 1
ATOM 1626 O O . ALA A 1 217 ? -42.207 -14.337 80.833 1.00 93.69 217 ALA A O 1
ATOM 1627 N N . LEU A 1 218 ? -41.635 -12.721 79.381 1.00 94.19 218 LEU A N 1
ATOM 1628 C CA . LEU A 1 218 ? -41.944 -11.597 80.272 1.00 94.19 218 LEU A CA 1
ATOM 1629 C C . LEU A 1 218 ? -43.437 -11.548 80.625 1.00 94.19 218 LEU A C 1
ATOM 1631 O O . LEU A 1 218 ? -43.780 -11.387 81.794 1.00 94.19 218 LEU A O 1
ATOM 1635 N N . ARG A 1 219 ? -44.332 -11.762 79.651 1.00 93.31 219 ARG A N 1
ATOM 1636 C CA . ARG A 1 219 ? -45.785 -11.847 79.891 1.00 93.31 219 ARG A CA 1
ATOM 1637 C C . ARG A 1 219 ? -46.154 -13.002 80.817 1.00 93.31 219 ARG A C 1
ATOM 1639 O O . ARG A 1 219 ? -46.994 -12.823 81.696 1.00 93.31 219 ARG A O 1
ATOM 1646 N N . LEU A 1 220 ? -45.522 -14.166 80.654 1.00 93.44 220 LEU A N 1
ATOM 1647 C CA . LEU A 1 220 ? -45.751 -15.310 81.536 1.00 93.44 220 LEU A CA 1
ATOM 1648 C C . LEU A 1 220 ? -45.301 -15.007 82.973 1.00 93.44 220 LEU A C 1
ATOM 1650 O O . LEU A 1 220 ? -46.054 -15.279 83.905 1.00 93.44 220 LEU A O 1
ATOM 1654 N N . LYS A 1 221 ? -44.120 -14.399 83.157 1.00 93.25 221 LYS A N 1
ATOM 1655 C CA . LYS A 1 221 ? -43.640 -13.957 84.479 1.00 93.25 221 LYS A CA 1
ATOM 1656 C C . LYS A 1 221 ? -44.594 -12.950 85.124 1.00 93.25 221 LYS A C 1
ATOM 1658 O O . LYS A 1 221 ? -45.017 -13.168 86.253 1.00 93.25 221 LYS A O 1
ATOM 1663 N N . ALA A 1 222 ? -45.009 -11.916 84.391 1.00 92.38 222 ALA A N 1
ATOM 1664 C CA . ALA A 1 222 ? -45.964 -10.924 84.887 1.00 92.38 222 ALA A CA 1
ATOM 1665 C C . ALA A 1 222 ? -47.311 -11.561 85.286 1.00 92.38 222 ALA A C 1
ATOM 1667 O O . ALA A 1 222 ? -47.876 -11.235 86.329 1.00 92.38 222 ALA A O 1
ATOM 1668 N N . SER A 1 223 ? -47.810 -12.526 84.503 1.00 91.69 223 SER A N 1
ATOM 1669 C CA . SER A 1 223 ? -49.023 -13.276 84.852 1.00 91.69 223 SER A CA 1
ATOM 1670 C C . SER A 1 223 ? -48.843 -14.127 86.112 1.00 91.69 223 SER A C 1
ATOM 1672 O O . SER A 1 223 ? -49.782 -14.233 86.900 1.00 91.69 223 SER A O 1
ATOM 1674 N N . GLN A 1 224 ? -47.672 -14.737 86.314 1.00 90.12 224 GLN A N 1
ATOM 1675 C CA . GLN A 1 224 ? -47.366 -15.498 87.530 1.00 90.12 224 GLN A CA 1
ATOM 1676 C C . GLN A 1 224 ? -47.286 -14.583 88.756 1.00 90.12 224 GLN A C 1
ATOM 1678 O O . GLN A 1 224 ? -47.826 -14.926 89.803 1.00 90.12 224 GLN A O 1
ATOM 1683 N N . GLU A 1 225 ? -46.678 -13.402 88.637 1.00 89.69 225 GLU A N 1
ATOM 1684 C CA . GLU A 1 225 ? -46.635 -12.397 89.709 1.00 89.69 225 GLU A CA 1
ATOM 1685 C C . GLU A 1 225 ? -48.046 -11.913 90.096 1.00 89.69 225 GLU A C 1
ATOM 1687 O O . GLU A 1 225 ? -48.385 -11.861 91.283 1.00 89.69 225 GLU A O 1
ATOM 1692 N N . ALA A 1 226 ? -48.913 -11.651 89.112 1.00 87.00 226 ALA A N 1
ATOM 1693 C CA . ALA A 1 226 ? -50.317 -11.299 89.347 1.00 87.00 226 ALA A CA 1
ATOM 1694 C C . ALA A 1 226 ? -51.111 -12.441 90.018 1.00 87.00 226 ALA A C 1
ATOM 1696 O O . ALA A 1 226 ? -51.912 -12.215 90.925 1.00 87.00 226 ALA A O 1
ATOM 1697 N N . GLN A 1 227 ? -50.874 -13.692 89.617 1.00 87.56 227 GLN A N 1
ATOM 1698 C CA . GLN A 1 227 ? -51.544 -14.849 90.216 1.00 87.56 227 GLN A CA 1
ATOM 1699 C C . GLN A 1 227 ? -51.039 -15.129 91.642 1.00 87.56 227 GLN A C 1
ATOM 1701 O O . GLN A 1 227 ? -51.840 -15.387 92.541 1.00 87.56 227 GLN A O 1
ATOM 1706 N N . ASN A 1 228 ? -49.731 -15.003 91.883 1.00 86.88 228 ASN A N 1
ATOM 1707 C CA . ASN A 1 228 ? -49.126 -15.144 93.208 1.00 86.88 228 ASN A CA 1
ATOM 1708 C C . ASN A 1 228 ? -49.646 -14.082 94.181 1.00 86.88 228 ASN A C 1
ATOM 1710 O O . ASN A 1 228 ? -49.961 -14.408 95.323 1.00 86.88 228 ASN A O 1
ATOM 1714 N N . THR A 1 229 ? -49.788 -12.828 93.742 1.00 82.94 229 THR A N 1
ATOM 1715 C CA . THR A 1 229 ? -50.378 -11.756 94.564 1.00 82.94 229 THR A CA 1
ATOM 1716 C C . THR A 1 229 ? -51.856 -12.009 94.869 1.00 82.94 229 THR A C 1
ATOM 1718 O O . THR A 1 229 ? -52.268 -11.847 96.018 1.00 82.94 229 THR A O 1
ATOM 1721 N N . TYR A 1 230 ? -52.641 -12.496 93.902 1.00 85.62 230 TYR A N 1
ATOM 1722 C CA . TYR A 1 230 ? -54.026 -12.923 94.139 1.00 85.62 230 TYR A CA 1
ATOM 1723 C C . TYR A 1 230 ? -54.123 -14.065 95.171 1.00 85.62 230 TYR A C 1
ATOM 1725 O O . TYR A 1 230 ? -54.877 -13.961 96.140 1.00 85.62 230 TYR A O 1
ATOM 1733 N N . LEU A 1 231 ? -53.326 -15.130 95.015 1.00 82.19 231 LEU A N 1
ATOM 1734 C CA . LEU A 1 231 ? -53.293 -16.261 95.954 1.00 82.19 231 LEU A CA 1
ATOM 1735 C C . LEU A 1 231 ? -52.838 -15.837 97.356 1.00 82.19 231 LEU A C 1
ATOM 1737 O O . LEU A 1 231 ? -53.433 -16.263 98.345 1.00 82.19 231 LEU A O 1
ATOM 1741 N N . LEU A 1 232 ? -51.821 -14.976 97.454 1.00 80.75 232 LEU A N 1
ATOM 1742 C CA . LEU A 1 232 ? -51.350 -14.418 98.725 1.00 80.75 232 LEU A CA 1
ATOM 1743 C C . LEU A 1 232 ? -52.451 -13.634 99.450 1.00 80.75 232 LEU A C 1
ATOM 1745 O O . LEU A 1 232 ? -52.574 -13.759 100.669 1.00 80.75 232 LEU A O 1
ATOM 1749 N N . ASN A 1 233 ? -53.261 -12.864 98.720 1.00 76.62 233 ASN A N 1
ATOM 1750 C CA . ASN A 1 233 ? -54.389 -12.131 99.294 1.00 76.62 233 ASN A CA 1
ATOM 1751 C C . ASN A 1 233 ? -55.502 -13.070 99.794 1.00 76.62 233 ASN A C 1
ATOM 1753 O O . ASN A 1 233 ? -56.067 -12.818 100.854 1.00 76.62 233 ASN A O 1
ATOM 1757 N N . GLN A 1 234 ? -55.780 -14.175 99.092 1.00 72.00 234 GLN A N 1
ATOM 1758 C CA . GLN A 1 234 ? -56.817 -15.139 99.489 1.00 72.00 234 GLN A CA 1
ATOM 1759 C C . GLN A 1 234 ? -56.386 -16.057 100.651 1.00 72.00 234 GLN A C 1
ATOM 1761 O O . GLN A 1 234 ? -57.196 -16.384 101.517 1.00 72.00 234 GLN A O 1
ATOM 1766 N N . LEU A 1 235 ? -55.114 -16.478 100.693 1.00 68.69 235 LEU A N 1
ATOM 1767 C CA . LEU A 1 235 ? -54.559 -17.320 101.766 1.00 68.69 235 LEU A CA 1
ATOM 1768 C C . LEU A 1 235 ? -54.366 -16.549 103.075 1.00 68.69 235 LEU A C 1
ATOM 1770 O O . LEU A 1 235 ? -54.462 -17.131 104.154 1.00 68.69 235 LEU A O 1
ATOM 1774 N N . LYS A 1 236 ? -54.156 -15.231 103.001 1.00 64.38 236 LYS A N 1
ATOM 1775 C CA . LYS A 1 236 ? -54.256 -14.324 104.150 1.00 64.38 236 LYS A CA 1
ATOM 1776 C C . LYS A 1 236 ? -55.713 -13.941 104.423 1.00 64.38 236 LYS A C 1
ATOM 1778 O O . LYS A 1 236 ? -56.019 -12.763 104.589 1.00 64.38 236 LYS A O 1
ATOM 1783 N N . ALA A 1 237 ? -56.609 -14.923 104.505 1.00 59.12 237 ALA A N 1
ATOM 1784 C CA . ALA A 1 237 ? -57.921 -14.686 105.085 1.00 59.12 237 ALA A CA 1
ATOM 1785 C C . ALA A 1 237 ? -57.712 -14.206 106.530 1.00 59.12 237 ALA A C 1
ATOM 1787 O O . ALA A 1 237 ? -57.311 -14.971 107.410 1.00 59.12 237 ALA A O 1
ATOM 1788 N N . CYS A 1 238 ? -57.922 -12.914 106.770 1.00 58.09 238 CYS A N 1
ATOM 1789 C CA . CYS A 1 238 ? -58.015 -12.385 108.118 1.00 58.09 238 CYS A CA 1
ATOM 1790 C C . CYS A 1 238 ? -59.164 -13.123 108.832 1.00 58.09 238 CYS A C 1
ATOM 1792 O O . CYS A 1 238 ? -60.246 -13.250 108.252 1.00 58.09 238 CYS A O 1
ATOM 1794 N N . PRO A 1 239 ? -58.954 -13.644 110.057 1.00 59.47 239 PRO A N 1
ATOM 1795 C CA . PRO A 1 239 ? -60.015 -14.290 110.817 1.00 59.47 239 PRO A CA 1
ATOM 1796 C C . PRO A 1 239 ? -61.203 -13.338 110.930 1.00 59.47 239 PRO A C 1
ATOM 1798 O O . PRO A 1 239 ? -61.061 -12.238 111.464 1.00 59.47 239 PRO A O 1
ATOM 1801 N N . ILE A 1 240 ? -62.361 -13.742 110.409 1.00 53.41 240 ILE A N 1
ATOM 1802 C CA . ILE A 1 240 ? -63.601 -12.982 110.554 1.00 53.41 240 ILE A CA 1
ATOM 1803 C C . ILE A 1 240 ? -64.069 -13.212 111.998 1.00 53.41 240 ILE A C 1
ATOM 1805 O O . ILE A 1 240 ? -64.346 -14.361 112.356 1.00 53.41 240 ILE A O 1
ATOM 1809 N N . PRO A 1 241 ? -64.137 -12.184 112.860 1.00 57.88 241 PRO A N 1
ATOM 1810 C CA . PRO A 1 241 ? -64.710 -12.345 114.188 1.00 57.88 241 PRO A CA 1
ATOM 1811 C C . PRO A 1 241 ? -66.184 -12.736 114.035 1.00 57.88 241 PRO A C 1
ATOM 1813 O O . PRO A 1 241 ? -66.917 -12.080 113.298 1.00 57.88 241 PRO A O 1
ATOM 1816 N N . ALA A 1 242 ? -66.632 -13.785 114.733 1.00 56.50 242 ALA A N 1
ATOM 1817 C CA . ALA A 1 242 ? -68.007 -14.297 114.648 1.00 56.50 242 ALA A CA 1
ATOM 1818 C C . ALA A 1 242 ? -69.086 -13.275 115.074 1.00 56.50 242 ALA A C 1
ATOM 1820 O O . ALA A 1 242 ? -70.276 -13.519 114.898 1.00 56.50 242 ALA A O 1
ATOM 1821 N N . TYR A 1 243 ? -68.683 -12.131 115.629 1.00 55.88 243 TYR A N 1
ATOM 1822 C CA . TYR A 1 243 ? -69.547 -11.002 115.939 1.00 55.88 243 TYR A CA 1
ATOM 1823 C C . TYR A 1 243 ? -68.722 -9.706 115.996 1.00 55.88 243 TYR A C 1
ATOM 1825 O O . TYR A 1 243 ? -67.615 -9.673 116.536 1.00 55.88 243 TYR A O 1
ATOM 1833 N N . VAL A 1 244 ? -69.267 -8.625 115.436 1.00 59.16 244 VAL A N 1
ATOM 1834 C CA . VAL A 1 244 ? -68.697 -7.272 115.501 1.00 59.16 244 VAL A CA 1
ATOM 1835 C C . VAL A 1 244 ? -69.295 -6.574 116.725 1.00 59.16 244 VAL A C 1
ATOM 1837 O O . VAL A 1 244 ? -70.516 -6.471 116.817 1.00 59.16 244 VAL A O 1
ATOM 1840 N N . VAL A 1 245 ? -68.470 -6.095 117.664 1.00 51.97 245 VAL A N 1
ATOM 1841 C CA . VAL A 1 245 ? -68.932 -5.251 118.786 1.00 51.97 245 VAL A CA 1
ATOM 1842 C C . VAL A 1 245 ? -68.496 -3.803 118.521 1.00 51.97 245 VAL A C 1
ATOM 1844 O O . VAL A 1 245 ? -67.293 -3.554 118.430 1.00 51.97 245 VAL A O 1
ATOM 1847 N N . PRO A 1 246 ? -69.423 -2.839 118.366 1.00 58.88 246 PRO A N 1
ATOM 1848 C CA . PRO A 1 246 ? -69.083 -1.425 118.199 1.00 58.88 246 PRO A CA 1
ATOM 1849 C C . PRO A 1 246 ? -68.358 -0.831 119.421 1.00 58.88 246 PRO A C 1
ATOM 1851 O O . PRO A 1 246 ? -68.734 -1.096 120.563 1.00 58.88 246 PRO A O 1
ATOM 1854 N N . ASN A 1 247 ? -67.336 0.000 119.171 1.00 56.78 247 ASN A N 1
ATOM 1855 C CA . ASN A 1 247 ? -66.561 0.725 120.189 1.00 56.78 247 ASN A CA 1
ATOM 1856 C C . ASN A 1 247 ? -67.439 1.793 120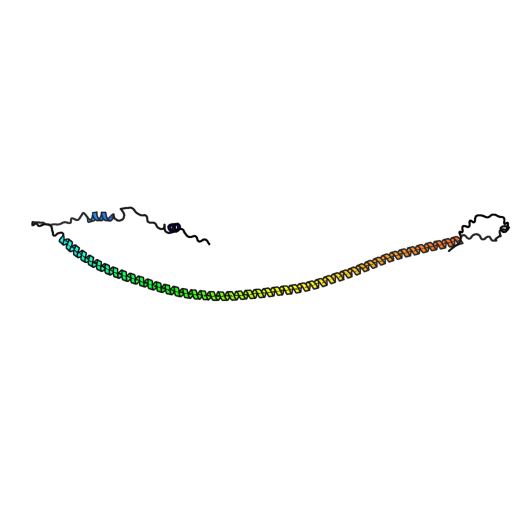.893 1.00 56.78 247 ASN A C 1
ATOM 1858 O O . ASN A 1 247 ? -67.889 2.719 120.215 1.00 56.78 247 ASN A O 1
ATOM 1862 N N . PRO A 1 248 ? -67.651 1.726 122.223 1.00 57.03 248 PRO A N 1
ATOM 1863 C CA . PRO A 1 248 ? -68.632 2.555 122.933 1.00 57.03 248 PRO A CA 1
ATOM 1864 C C . PRO A 1 248 ? -68.326 4.056 123.091 1.00 57.03 248 PRO A C 1
ATOM 1866 O O . PRO A 1 248 ? -69.119 4.727 123.744 1.00 57.03 248 PRO A O 1
ATOM 1869 N N . ASN A 1 249 ? -67.204 4.600 122.589 1.00 61.00 249 ASN A N 1
ATOM 1870 C CA . ASN A 1 249 ? -66.730 5.904 123.092 1.00 61.00 249 ASN A CA 1
ATOM 1871 C C . ASN A 1 249 ? -66.217 6.954 122.088 1.00 61.00 249 ASN A C 1
ATOM 1873 O O . ASN A 1 249 ? -65.600 7.923 122.517 1.00 61.00 249 ASN A O 1
ATOM 1877 N N . CYS A 1 250 ? -66.465 6.852 120.778 1.00 55.56 250 CYS A N 1
ATOM 1878 C CA . CYS A 1 250 ? -65.994 7.894 119.841 1.00 55.56 250 CYS A CA 1
ATOM 1879 C C . CYS A 1 250 ? -67.014 9.008 119.524 1.00 55.56 250 CYS A C 1
ATOM 1881 O O . CYS A 1 250 ? -66.777 9.811 118.624 1.00 55.56 250 CYS A O 1
ATOM 1883 N N . CYS A 1 251 ? -68.119 9.105 120.274 1.00 58.69 251 CYS A N 1
ATOM 1884 C CA . CYS A 1 251 ? -69.173 10.105 120.047 1.00 58.69 251 CYS A CA 1
ATOM 1885 C C . CYS A 1 251 ? -69.534 10.941 121.293 1.00 58.69 251 CYS A C 1
ATOM 1887 O O . CYS A 1 251 ? -70.711 11.202 121.530 1.00 58.69 251 CYS A O 1
ATOM 1889 N N . TYR A 1 252 ? -68.541 11.411 122.059 1.00 51.28 252 TYR A N 1
ATOM 1890 C CA . TYR A 1 252 ? -68.739 12.492 123.036 1.00 51.28 252 TYR A CA 1
ATOM 1891 C C . TYR A 1 252 ? -67.914 13.737 122.671 1.00 51.28 252 TYR A C 1
ATOM 1893 O O . TYR A 1 252 ? -66.716 13.678 122.414 1.00 51.28 252 TYR A O 1
ATOM 1901 N N . ASN A 1 253 ? -68.629 14.858 122.597 1.00 57.25 253 ASN A N 1
ATOM 1902 C CA . ASN A 1 253 ? -68.264 16.165 122.057 1.00 57.25 253 ASN A CA 1
ATOM 1903 C C . ASN A 1 253 ? -67.669 17.076 123.148 1.00 57.25 253 ASN A C 1
ATOM 1905 O O . ASN A 1 253 ? -68.266 17.189 124.217 1.00 57.25 253 ASN A O 1
ATOM 1909 N N . TYR A 1 254 ? -66.569 17.783 122.856 1.00 47.19 254 TYR A N 1
ATOM 1910 C CA . TYR A 1 254 ? -66.295 19.094 123.458 1.00 47.19 254 TYR A CA 1
ATOM 1911 C C . TYR A 1 254 ? -65.416 19.962 122.538 1.00 47.19 254 TYR A C 1
ATOM 1913 O O . TYR A 1 254 ? -64.237 19.687 122.327 1.00 47.19 254 TYR A O 1
ATOM 1921 N N . ASN A 1 255 ? -66.014 21.024 121.992 1.00 49.00 255 ASN A N 1
ATOM 1922 C CA . ASN A 1 255 ? -65.347 22.144 121.321 1.00 49.00 255 ASN A CA 1
ATOM 1923 C C . ASN A 1 255 ? -64.734 23.102 122.354 1.00 49.00 255 ASN A C 1
ATOM 1925 O O . ASN A 1 255 ? -65.519 23.745 123.041 1.00 49.00 255 ASN A O 1
ATOM 1929 N N . VAL A 1 256 ? -63.406 23.313 122.379 1.00 42.97 256 VAL A N 1
ATOM 1930 C CA . VAL A 1 256 ? -62.770 24.550 122.899 1.00 42.97 256 VAL A CA 1
ATOM 1931 C C . VAL A 1 256 ? -61.458 24.877 122.153 1.00 42.97 256 VAL A C 1
ATOM 1933 O O . VAL A 1 256 ? -60.479 24.147 122.232 1.00 42.97 256 VAL A O 1
ATOM 1936 N N . THR A 1 257 ? -61.512 26.011 121.439 1.00 45.75 257 THR A N 1
ATOM 1937 C CA . THR A 1 257 ? -60.492 27.035 121.103 1.00 45.75 257 THR A CA 1
ATOM 1938 C C . THR A 1 257 ? -59.054 26.653 120.719 1.00 45.75 257 THR A C 1
ATOM 1940 O O . THR A 1 257 ? -58.291 26.157 121.540 1.00 45.75 257 THR A O 1
ATOM 1943 N N . GLY A 1 258 ? -58.616 27.138 119.549 1.00 45.12 258 GLY A N 1
ATOM 1944 C CA . GLY A 1 258 ? -57.199 27.421 119.285 1.00 45.12 258 GLY A CA 1
ATOM 1945 C C . GLY A 1 258 ? -56.816 27.326 117.811 1.00 45.12 258 GLY A C 1
ATOM 1946 O O . GLY A 1 258 ? -56.539 26.247 117.310 1.00 45.12 258 GLY A O 1
ATOM 1947 N N . PHE A 1 259 ? -56.803 28.463 117.118 1.00 44.50 259 PHE A N 1
ATOM 1948 C CA . PHE A 1 259 ? -56.311 28.607 115.747 1.00 44.50 259 PHE A CA 1
ATOM 1949 C C . PHE A 1 259 ? -54.828 28.211 115.612 1.00 44.50 259 PHE A C 1
ATOM 1951 O O . PHE A 1 259 ? -54.006 28.655 116.410 1.00 44.50 259 PHE A O 1
ATOM 1958 N N . GLY A 1 260 ? -54.482 27.514 114.523 1.00 47.72 260 GLY A N 1
ATOM 1959 C CA . GLY A 1 260 ? -53.137 27.556 113.935 1.00 47.72 260 GLY A CA 1
ATOM 1960 C C . GLY A 1 260 ? -52.518 26.201 113.586 1.00 47.72 260 GLY A C 1
ATOM 1961 O O . GLY A 1 260 ? -52.194 25.425 114.474 1.00 47.72 260 GLY A O 1
ATOM 1962 N N . TYR A 1 261 ? -52.257 26.021 112.286 1.00 44.47 261 TYR A N 1
ATOM 1963 C CA . TYR A 1 261 ? -51.453 24.985 111.613 1.00 44.47 261 TYR A CA 1
ATOM 1964 C C . TYR A 1 261 ? -52.205 23.760 111.072 1.00 44.47 261 TYR A C 1
ATOM 1966 O O . TYR A 1 261 ? -52.161 22.654 111.601 1.00 44.47 261 TYR A O 1
ATOM 1974 N N . GLY A 1 262 ? -52.834 23.980 109.911 1.00 49.03 262 GLY A N 1
ATOM 1975 C CA . GLY A 1 262 ? -53.205 22.925 108.976 1.00 49.03 262 GLY A CA 1
ATOM 1976 C C . GLY A 1 262 ? -51.961 22.249 108.401 1.00 49.03 262 GLY A C 1
ATOM 1977 O O . GLY A 1 262 ? -51.203 22.861 107.654 1.00 49.03 262 GLY A O 1
ATOM 1978 N N . ASN A 1 263 ? -51.784 20.975 108.738 1.00 47.69 263 ASN A N 1
ATOM 1979 C CA . ASN A 1 263 ? -50.910 20.048 108.037 1.00 47.69 263 ASN A CA 1
ATOM 1980 C C . ASN A 1 263 ? -51.781 18.881 107.553 1.00 47.69 263 ASN A C 1
ATOM 1982 O O . ASN A 1 263 ? -52.069 17.948 108.296 1.00 47.69 263 ASN A O 1
ATOM 1986 N N . GLY A 1 264 ? -52.280 19.009 106.323 1.00 48.62 264 GLY A N 1
ATOM 1987 C CA . GLY A 1 264 ? -53.014 17.976 105.599 1.00 48.62 264 GLY A CA 1
ATOM 1988 C C . GLY A 1 264 ? -52.192 17.537 104.395 1.00 48.62 264 GLY A C 1
ATOM 1989 O O . GLY A 1 264 ? -52.420 18.009 103.285 1.00 48.62 264 GLY A O 1
ATOM 1990 N N . CYS A 1 265 ? -51.208 16.669 104.626 1.00 44.19 265 CYS A N 1
ATOM 1991 C CA . CYS A 1 265 ? -50.517 15.943 103.566 1.00 44.19 265 CYS A CA 1
ATOM 1992 C C . CYS A 1 265 ? -51.405 14.768 103.138 1.00 44.19 265 CYS A C 1
ATOM 1994 O O . CYS A 1 265 ? -51.644 13.839 103.911 1.00 44.19 265 CYS A O 1
ATOM 1996 N N . GLY A 1 266 ? -51.942 14.853 101.922 1.00 47.19 266 GLY A N 1
ATOM 1997 C CA . GLY A 1 266 ? -52.688 13.778 101.288 1.00 47.19 266 GLY A CA 1
ATOM 1998 C C . GLY A 1 266 ? -51.753 12.701 100.751 1.00 47.19 266 GLY A C 1
ATOM 1999 O O . GLY A 1 266 ? -50.824 13.010 100.017 1.00 47.19 266 GLY A O 1
ATOM 2000 N N . CYS A 1 267 ? -52.051 11.447 101.082 1.00 41.69 267 CYS A N 1
ATOM 2001 C CA . CYS A 1 267 ? -51.568 10.255 100.388 1.00 41.69 267 CYS 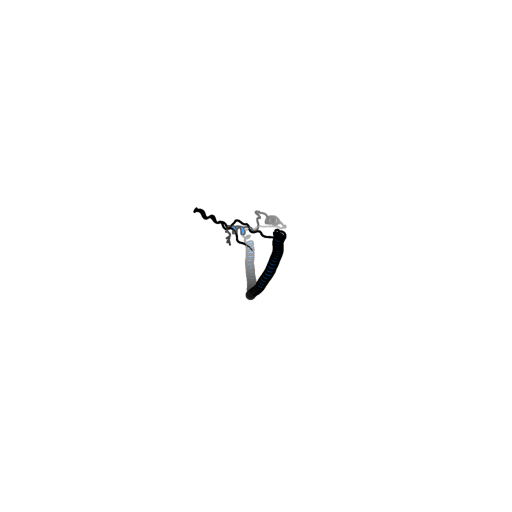A CA 1
ATOM 2002 C C . CYS A 1 267 ? -52.554 9.105 100.644 1.00 41.69 267 CYS A C 1
ATOM 2004 O O . CYS A 1 267 ? -52.349 8.319 101.564 1.00 41.69 267 CYS A O 1
ATOM 2006 N N . ASN A 1 268 ? -53.633 9.019 99.857 1.00 53.06 268 ASN A N 1
ATOM 2007 C CA . ASN A 1 268 ? -54.101 7.742 99.302 1.00 53.06 268 ASN A CA 1
ATOM 2008 C C . ASN A 1 268 ? -55.274 7.925 98.331 1.00 53.06 268 ASN A C 1
ATOM 2010 O O . ASN A 1 268 ? -56.303 8.479 98.707 1.00 53.06 268 ASN A O 1
ATOM 2014 N N . SER A 1 269 ? -55.130 7.390 97.119 1.00 48.81 269 SER A N 1
ATOM 2015 C CA . SER A 1 269 ? -56.216 6.733 96.380 1.00 48.81 269 SER A CA 1
ATOM 2016 C C . SER A 1 269 ? -55.625 6.109 95.107 1.00 48.81 269 SER A C 1
ATOM 2018 O O . SER A 1 269 ? -55.321 6.830 94.163 1.00 48.81 269 SER A O 1
ATOM 2020 N N . THR A 1 270 ? -55.237 4.830 95.161 1.00 46.25 270 THR A N 1
ATOM 2021 C CA . THR A 1 270 ? -55.974 3.659 94.611 1.00 46.25 270 THR A CA 1
ATOM 2022 C C . THR A 1 270 ? -55.894 3.544 93.070 1.00 46.25 270 THR A C 1
ATOM 2024 O O . THR A 1 270 ? -56.310 4.464 92.381 1.00 46.25 270 THR A O 1
ATOM 2027 N N . VAL A 1 271 ? -55.199 2.530 92.506 1.00 41.66 271 VAL A N 1
ATOM 2028 C CA . VAL A 1 271 ? -55.671 1.129 92.250 1.00 41.66 271 VAL A CA 1
ATOM 2029 C C . VAL A 1 271 ? -56.610 1.133 91.028 1.00 41.66 271 VAL A C 1
ATOM 2031 O O . VAL A 1 271 ? -57.611 1.834 91.073 1.00 41.66 271 VAL A O 1
ATOM 2034 N N . ILE A 1 272 ? -56.370 0.463 89.890 1.00 43.56 272 ILE A N 1
ATOM 2035 C CA . ILE A 1 272 ? -55.546 -0.698 89.472 1.00 43.56 272 ILE A CA 1
ATOM 2036 C C . ILE A 1 272 ? -54.850 -0.354 88.152 1.00 43.56 272 ILE A C 1
ATOM 2038 O O . ILE A 1 272 ? -55.512 0.301 87.316 1.00 43.56 272 ILE A O 1
#

Secondary structure (DSSP, 8-state):
----PPPHHHHHHHHS----------S-SS-HHHHHHHHHHSS-----------------S-SHHHHHHHHHHHHHHHHHHHHHHHHHHHHHHHHHHHHHHHHHHHHHHHHHHHHHHHHHHHHHHHHHHHHHHHHHHHHHHHHHHHHHHHHHHHHHHHHHHHHHHHHHHHHHHHHHHHHHHHHHHHHHHHHHHHHHHHHHHHHHHHHHHHHHHHHHHHHHHHHHHHHHHHHHHHHS-PPPPSS----TTS----------------------